Protein AF-A0A553PV09-F1 (afdb_monomer)

Sequence (225 aa):
MNRRMSQFDVKGLDWSTQSHHLYSFHPKPCGKPSKGQDVLGFMAPERKSLTLPVSRNRGSVLHTRLHQLGSLENAHTINHTYSHADSDASLLEANISTEVCLTVLDTLSVFIMGFKAQLCADLGHNPLMKKVFQVLLCFLQIPQSETALKQVFTSLRTFIYKFPCTFFDGRADMCACLCYEILKCCNSKLSSIRSDAAHLLYFLMKSNFEYNGRKSFVRTHLQVL

Solvent-accessible surface area (backbone atoms only — not comparable to full-atom values): 14363 Å² total; per-residue (Å²): 137,89,82,84,93,79,76,85,83,73,86,82,65,86,54,72,84,63,45,79,72,65,79,74,71,78,80,78,81,81,80,80,87,79,89,80,87,86,87,85,88,84,85,89,81,89,84,89,85,82,83,77,82,85,83,86,83,80,86,79,89,87,82,86,90,87,81,89,86,61,84,69,64,54,55,58,51,52,51,51,52,51,56,49,53,54,49,53,51,53,52,51,51,54,48,52,52,35,51,52,50,52,52,50,52,50,53,48,51,54,46,51,65,76,41,42,71,70,35,50,37,77,57,25,76,37,74,67,32,50,50,57,50,47,57,63,51,47,61,70,75,44,95,65,53,73,69,40,48,55,49,51,54,50,51,50,54,53,48,46,71,75,43,48,54,37,40,58,65,86,52,43,64,61,40,52,55,48,51,55,50,37,54,54,38,46,68,44,92,48,66,66,52,19,51,56,26,48,51,50,51,51,48,54,55,49,52,44,48,58,71,58,62,67,62,90,70,76,72,83,75,78,72,85,123

Secondary structure (DSSP, 8-state):
-----------S---HHHHTTGGG-PPPPPPPPPP----------------PPP-------------SS-TTHHHHHHHHHHHHHHHHHHHHHHHHHHHHHHHHHHHHHHHHHHTHHHHTGGGGTSHHHHHHHHHHHHHHHS---HHHHHHHHHHHHHHHHH-HHHHHSS--HHHHHHHHHHHHHHT-SSHHHHHHHHHHHHHHHHHHHHHTTTGGGS-------

Structure (mmCIF, N/CA/C/O backbone):
data_AF-A0A553PV09-F1
#
_entry.id   AF-A0A553PV09-F1
#
loop_
_atom_site.group_PDB
_atom_site.id
_atom_site.type_symbol
_atom_site.label_atom_id
_atom_site.label_alt_id
_atom_site.label_comp_id
_atom_site.label_asym_id
_atom_site.label_entity_id
_atom_site.label_seq_id
_atom_site.pdbx_PDB_ins_code
_atom_site.Cartn_x
_atom_site.Cartn_y
_atom_site.Cartn_z
_atom_site.occupancy
_atom_site.B_iso_or_equiv
_atom_site.auth_seq_id
_atom_site.auth_comp_id
_atom_site.auth_asym_id
_atom_site.auth_atom_id
_atom_site.pdbx_PDB_model_num
ATOM 1 N N . MET A 1 1 ? 11.494 -33.262 -5.003 1.00 34.06 1 MET A N 1
ATOM 2 C CA . MET A 1 1 ? 11.932 -33.781 -3.690 1.00 34.06 1 MET A CA 1
ATOM 3 C C . MET A 1 1 ? 11.204 -32.994 -2.610 1.00 34.06 1 MET A C 1
ATOM 5 O O . MET A 1 1 ? 11.280 -31.777 -2.592 1.00 34.06 1 MET A O 1
ATOM 9 N N . ASN A 1 2 ? 10.384 -33.694 -1.837 1.00 35.00 2 ASN A N 1
ATOM 10 C CA . ASN A 1 2 ? 9.354 -33.196 -0.926 1.00 35.00 2 ASN A CA 1
ATOM 11 C C . ASN A 1 2 ? 9.960 -32.811 0.444 1.00 35.00 2 ASN A C 1
ATOM 13 O O . ASN A 1 2 ? 10.750 -33.611 0.944 1.00 35.00 2 ASN A O 1
ATOM 17 N N . ARG A 1 3 ? 9.583 -31.667 1.055 1.00 31.52 3 ARG A N 1
ATOM 18 C CA . ARG A 1 3 ? 9.439 -31.468 2.526 1.00 31.52 3 ARG A CA 1
ATOM 19 C C . ARG A 1 3 ? 9.051 -30.023 2.922 1.00 31.52 3 ARG A C 1
ATOM 21 O O . ARG A 1 3 ? 9.823 -29.096 2.738 1.00 31.52 3 ARG A O 1
ATOM 28 N N . ARG A 1 4 ? 7.872 -29.922 3.553 1.00 33.91 4 ARG A N 1
ATOM 29 C CA . ARG A 1 4 ? 7.469 -29.082 4.707 1.00 33.91 4 ARG A CA 1
ATOM 30 C C . ARG A 1 4 ? 7.916 -27.614 4.761 1.00 33.91 4 ARG A C 1
ATOM 32 O O . ARG A 1 4 ? 9.005 -27.308 5.224 1.00 33.91 4 ARG A O 1
ATOM 39 N N . MET A 1 5 ? 6.937 -26.734 4.568 1.00 31.19 5 MET A N 1
ATOM 40 C CA . MET A 1 5 ? 6.765 -25.555 5.423 1.00 31.19 5 MET A CA 1
ATOM 41 C C . MET A 1 5 ? 5.324 -25.557 5.958 1.00 31.19 5 MET A C 1
ATOM 43 O O . MET A 1 5 ? 4.492 -24.731 5.606 1.00 31.19 5 MET A O 1
ATOM 47 N N . SER A 1 6 ? 4.997 -26.594 6.732 1.00 32.28 6 SER A N 1
ATOM 48 C CA . SER A 1 6 ? 3.786 -26.648 7.552 1.00 32.28 6 SER A CA 1
ATOM 49 C C . SER A 1 6 ? 4.106 -26.071 8.930 1.00 32.28 6 SER A C 1
ATOM 51 O O . SER A 1 6 ? 5.099 -26.497 9.514 1.00 32.28 6 SER A O 1
ATOM 53 N N . GLN A 1 7 ? 3.211 -25.217 9.437 1.00 30.25 7 GLN A N 1
ATOM 54 C CA . GLN A 1 7 ? 3.186 -24.552 10.754 1.00 30.25 7 GLN A CA 1
ATOM 55 C C . GLN A 1 7 ? 3.822 -23.153 10.818 1.00 30.25 7 GLN A C 1
ATOM 57 O O . GLN A 1 7 ? 4.848 -22.938 11.450 1.00 30.25 7 GLN A O 1
ATOM 62 N N . PHE A 1 8 ? 3.110 -22.163 10.273 1.00 27.95 8 PHE A N 1
ATOM 63 C CA . PHE A 1 8 ? 2.804 -20.997 11.104 1.00 27.95 8 PHE A CA 1
ATOM 64 C C . PHE A 1 8 ? 1.588 -21.386 11.949 1.00 27.95 8 PHE A C 1
ATOM 66 O O . PHE A 1 8 ? 0.496 -21.584 11.417 1.00 27.95 8 PHE A O 1
ATOM 73 N N . ASP A 1 9 ? 1.805 -21.620 13.240 1.00 27.25 9 ASP A N 1
ATOM 74 C CA . ASP A 1 9 ? 0.748 -21.979 14.180 1.00 27.25 9 ASP A CA 1
ATOM 75 C C . ASP A 1 9 ? -0.065 -20.716 14.526 1.00 27.25 9 ASP A C 1
ATOM 77 O O . ASP A 1 9 ? 0.339 -19.884 15.336 1.00 27.25 9 ASP A O 1
ATOM 81 N N . VAL A 1 10 ? -1.198 -20.545 13.837 1.00 38.06 10 VAL A N 1
ATOM 82 C CA . VAL A 1 10 ? -2.210 -19.501 14.072 1.00 38.06 10 VAL A CA 1
ATOM 83 C C . VAL A 1 10 ? -3.293 -20.055 15.014 1.00 38.06 10 VAL A C 1
ATOM 85 O O . VAL A 1 10 ? -4.477 -20.006 14.706 1.00 38.06 10 VAL A O 1
ATOM 88 N N . LYS A 1 11 ? -2.926 -20.642 16.160 1.00 29.62 11 LYS A N 1
ATOM 89 C CA . LYS A 1 11 ? -3.909 -21.150 17.149 1.00 29.62 11 LYS A CA 1
ATOM 90 C C . LYS A 1 11 ? -4.326 -20.147 18.230 1.00 29.62 11 LYS A C 1
ATOM 92 O O . LYS A 1 11 ? -4.893 -20.542 19.240 1.00 29.62 11 LYS A O 1
ATOM 97 N N . GLY A 1 12 ? -4.077 -18.853 18.033 1.00 31.98 12 GLY A N 1
ATOM 98 C CA . GLY A 1 12 ? -4.425 -17.815 19.015 1.00 31.98 12 GLY A CA 1
ATOM 99 C C . GLY A 1 12 ? -5.449 -16.773 18.564 1.00 31.98 12 GLY A C 1
ATOM 100 O O . GLY A 1 12 ? -5.854 -15.957 19.382 1.00 31.98 12 GLY A O 1
ATOM 101 N N . LEU A 1 13 ? -5.852 -16.754 17.290 1.00 40.25 13 LEU A N 1
ATOM 102 C CA . LEU A 1 13 ? -6.847 -15.804 16.792 1.00 40.25 13 LEU A CA 1
ATOM 103 C C . LEU A 1 13 ? -8.077 -16.580 16.332 1.00 40.25 13 LEU A C 1
ATOM 105 O O . LEU A 1 13 ? -8.023 -17.272 15.316 1.00 40.25 13 LEU A O 1
ATOM 109 N N . ASP A 1 14 ? -9.185 -16.444 17.055 1.00 29.75 14 ASP A N 1
ATOM 110 C CA . ASP A 1 14 ? -10.492 -16.892 16.583 1.00 29.75 14 ASP A CA 1
ATOM 111 C C . ASP A 1 14 ? -10.946 -16.028 15.389 1.00 29.75 14 ASP A C 1
ATOM 113 O O . ASP A 1 14 ? -11.698 -15.066 15.517 1.00 29.75 14 ASP A O 1
ATOM 117 N N . TRP A 1 15 ? -10.443 -16.367 14.201 1.00 33.16 15 TRP A N 1
ATOM 118 C CA . TRP A 1 15 ? -10.895 -15.843 12.908 1.00 33.16 15 TRP A CA 1
ATOM 119 C C . TRP A 1 15 ? -12.205 -16.491 12.434 1.00 33.16 15 TRP A C 1
ATOM 121 O O . TRP A 1 15 ? -12.708 -16.144 11.359 1.00 33.16 15 TRP A O 1
ATOM 131 N N . SER A 1 16 ? -12.775 -17.426 13.200 1.00 27.14 16 SER A N 1
ATOM 132 C CA . SER A 1 16 ? -13.958 -18.191 12.788 1.00 27.14 16 SER A CA 1
ATOM 133 C C . SER A 1 16 ? -15.191 -17.293 12.718 1.00 27.14 16 SER A C 1
ATOM 135 O O . SER A 1 16 ? -15.973 -17.394 11.777 1.00 27.14 16 SER A O 1
ATOM 137 N N . THR A 1 17 ? -15.308 -16.327 13.632 1.00 31.75 17 THR A N 1
ATOM 138 C CA . THR A 1 17 ? -16.461 -15.411 13.680 1.00 31.75 17 THR A CA 1
ATOM 139 C C . THR A 1 17 ? -16.415 -14.321 12.595 1.00 31.75 17 THR A C 1
ATOM 141 O O . THR A 1 17 ? -17.461 -13.833 12.173 1.00 31.75 17 THR A O 1
ATOM 144 N N . GLN A 1 18 ? -15.237 -13.979 12.052 1.00 32.69 18 GLN A N 1
ATOM 145 C CA . GLN A 1 18 ? -15.110 -12.968 10.984 1.00 32.69 18 GLN A CA 1
ATOM 146 C C . GLN A 1 18 ? -15.097 -13.573 9.565 1.00 32.69 18 GLN A C 1
ATOM 148 O O . GLN A 1 18 ? -15.353 -12.876 8.581 1.00 32.69 18 GLN A O 1
ATOM 153 N N . SER A 1 19 ? -14.826 -14.878 9.446 1.00 33.09 19 SER A N 1
ATOM 154 C CA . SER A 1 19 ? -14.670 -15.572 8.160 1.00 33.09 19 SER A CA 1
ATOM 155 C C . SER A 1 19 ? -15.987 -15.778 7.398 1.00 33.09 19 SER A C 1
ATOM 157 O O . SER A 1 19 ? -15.964 -15.869 6.172 1.00 33.09 19 SER A O 1
ATOM 159 N N . HIS A 1 20 ? -17.150 -15.771 8.061 1.00 29.67 20 HIS A N 1
ATOM 160 C CA . HIS A 1 20 ? -18.444 -15.954 7.382 1.00 29.67 20 HIS A CA 1
ATOM 161 C C . HIS A 1 20 ? -18.836 -14.790 6.450 1.00 29.67 20 HIS A C 1
ATOM 163 O O . HIS A 1 20 ? -19.621 -14.998 5.527 1.00 29.67 20 HIS A O 1
ATOM 169 N N . HIS A 1 21 ? -18.241 -13.601 6.605 1.00 31.11 21 HIS A N 1
ATOM 170 C CA . HIS A 1 21 ? -18.436 -12.482 5.672 1.00 31.11 21 HIS A CA 1
ATOM 171 C C . HIS A 1 21 ? -17.394 -12.414 4.541 1.00 31.11 21 HIS A C 1
ATOM 173 O O . HIS A 1 21 ? -17.637 -11.736 3.543 1.00 31.11 21 HIS A O 1
ATOM 179 N N . LEU A 1 22 ? -16.266 -13.133 4.643 1.00 34.81 22 LEU A N 1
ATOM 180 C CA . LEU A 1 22 ? -15.183 -13.075 3.650 1.00 34.81 22 LEU A CA 1
ATOM 181 C C . LEU A 1 22 ? -15.384 -14.025 2.454 1.00 34.81 22 LEU A C 1
ATOM 183 O O . LEU A 1 22 ? -14.854 -13.764 1.376 1.00 34.81 22 LEU A O 1
ATOM 187 N N . TYR A 1 23 ? -16.172 -15.095 2.601 1.00 28.12 23 TYR A N 1
ATOM 188 C CA . TYR A 1 23 ? -16.396 -16.081 1.530 1.00 28.12 23 TYR A CA 1
ATOM 189 C C . TYR A 1 23 ? -17.468 -15.688 0.495 1.00 28.12 23 TYR A C 1
ATOM 191 O O . TYR A 1 23 ? -17.710 -16.449 -0.438 1.00 28.12 23 TYR A O 1
ATOM 199 N N . SER A 1 24 ? -18.085 -14.504 0.604 1.00 27.17 24 SER A N 1
ATOM 200 C CA . SER A 1 24 ? -19.139 -14.051 -0.327 1.00 27.17 24 SER A CA 1
ATOM 201 C C . SER A 1 24 ? -18.711 -12.915 -1.269 1.00 27.17 24 SER A C 1
ATOM 203 O O . SER A 1 24 ? -19.547 -12.216 -1.836 1.00 27.17 24 SER A O 1
ATOM 205 N N . PHE A 1 25 ? -17.407 -12.711 -1.471 1.00 29.30 25 PHE A N 1
ATOM 206 C CA . PHE A 1 25 ? -16.910 -11.756 -2.464 1.00 29.30 25 PHE A CA 1
ATOM 207 C C . PHE A 1 25 ? -16.365 -12.490 -3.692 1.00 29.30 25 PHE A C 1
ATOM 209 O O . PHE A 1 25 ? -15.165 -12.679 -3.862 1.00 29.30 25 PHE A O 1
ATOM 216 N N . HIS A 1 26 ? -17.279 -12.909 -4.571 1.00 30.28 26 HIS A N 1
ATOM 217 C CA . HIS A 1 26 ? -16.933 -13.265 -5.945 1.00 30.28 26 HIS A CA 1
ATOM 218 C C . HIS A 1 26 ? -16.626 -11.972 -6.726 1.00 30.28 26 HIS A C 1
ATOM 220 O O . HIS A 1 26 ? -17.532 -11.154 -6.917 1.00 30.28 26 HIS A O 1
ATOM 226 N N . PRO A 1 27 ? -15.395 -11.749 -7.218 1.00 30.86 27 PRO A N 1
ATOM 227 C CA . PRO A 1 27 ? -15.133 -10.643 -8.129 1.00 30.86 27 PRO A CA 1
ATOM 228 C C . PRO A 1 27 ? -15.832 -10.913 -9.470 1.00 30.86 27 PRO A C 1
ATOM 230 O O . PRO A 1 27 ? -15.603 -11.941 -10.110 1.00 30.86 27 PRO A O 1
ATOM 233 N N . LYS A 1 28 ? -16.696 -9.987 -9.910 1.00 31.77 28 LYS A N 1
ATOM 234 C CA . LYS A 1 28 ? -17.239 -10.003 -11.276 1.00 31.77 28 LYS A CA 1
ATOM 235 C C . LYS A 1 28 ? -16.090 -9.773 -12.271 1.00 31.77 28 LYS A C 1
ATOM 237 O O . LYS A 1 28 ? -15.360 -8.794 -12.106 1.00 31.77 28 LYS A O 1
ATOM 242 N N . PRO A 1 29 ? -15.919 -10.614 -13.306 1.00 33.81 29 PRO A N 1
ATOM 243 C CA . PRO A 1 29 ? -14.918 -10.366 -14.334 1.00 33.81 29 PRO A CA 1
ATOM 244 C C . PRO A 1 29 ? -15.303 -9.130 -15.159 1.00 33.81 29 PRO A C 1
ATOM 246 O O . PRO A 1 29 ? -16.427 -9.011 -15.645 1.00 33.81 29 PRO A O 1
ATOM 249 N N . CYS A 1 30 ? -14.354 -8.204 -15.297 1.00 32.16 30 CYS A N 1
ATOM 250 C CA . CYS A 1 30 ? -14.471 -7.023 -16.146 1.00 32.16 30 CYS A CA 1
ATOM 251 C C . CYS A 1 30 ? -14.581 -7.465 -17.619 1.00 32.16 30 CYS A C 1
ATOM 253 O O . CYS A 1 30 ? -13.778 -8.273 -18.091 1.00 32.16 30 CYS A O 1
ATOM 255 N N . GLY A 1 31 ? -15.617 -6.990 -18.315 1.00 34.47 31 GLY A N 1
ATOM 256 C CA . GLY A 1 31 ? -15.958 -7.390 -19.680 1.00 34.47 31 GLY A CA 1
ATOM 257 C C . GLY A 1 31 ? -14.883 -7.021 -20.707 1.00 34.47 3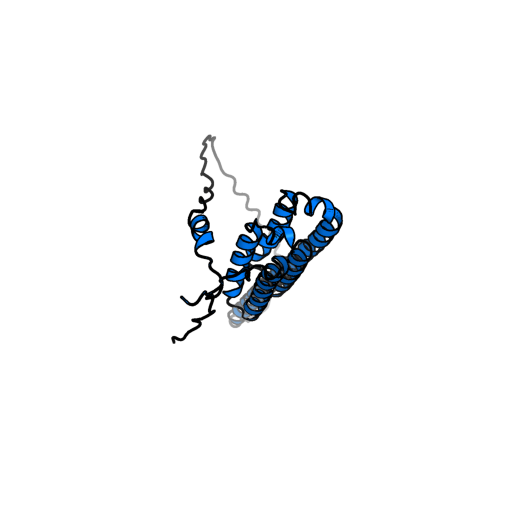1 GLY A C 1
ATOM 258 O O . GLY A 1 31 ? -14.240 -5.978 -20.615 1.00 34.47 31 GLY A O 1
ATOM 259 N N . LYS A 1 32 ? -14.700 -7.892 -21.705 1.00 39.88 32 LYS A N 1
ATOM 260 C CA . LYS A 1 32 ? -13.859 -7.631 -22.883 1.00 39.88 32 LYS A CA 1
ATOM 261 C C . LYS A 1 32 ? -14.526 -6.583 -23.793 1.00 39.88 32 LYS A C 1
ATOM 263 O O . LYS A 1 32 ? -15.754 -6.586 -23.876 1.00 39.88 32 LYS A O 1
ATOM 268 N N . PRO A 1 33 ? -13.769 -5.754 -24.536 1.00 32.62 33 PRO A N 1
ATOM 269 C CA . PRO A 1 33 ? -14.353 -4.855 -25.526 1.00 32.62 33 PRO A CA 1
ATOM 270 C C . PRO A 1 33 ? -14.874 -5.638 -26.741 1.00 32.62 33 PRO A C 1
ATOM 272 O O . PRO A 1 33 ? -14.166 -6.475 -27.307 1.00 32.62 33 PRO A O 1
ATOM 275 N N . SER A 1 34 ? -16.116 -5.352 -27.129 1.00 30.84 34 SER A N 1
ATOM 276 C CA . SER A 1 34 ? -16.796 -5.894 -28.307 1.00 30.84 34 SER A CA 1
ATOM 277 C C . SER A 1 34 ? -16.200 -5.363 -29.614 1.00 30.84 34 SER A C 1
ATOM 279 O O . SER A 1 34 ? -15.917 -4.175 -29.747 1.00 30.84 34 SER A O 1
ATOM 281 N N . LYS A 1 35 ? -16.067 -6.253 -30.604 1.00 33.28 35 LYS A N 1
ATOM 282 C CA . LYS A 1 35 ? -15.833 -5.908 -32.012 1.00 33.28 35 LYS A CA 1
ATOM 283 C C . LYS A 1 35 ? -17.100 -5.262 -32.582 1.00 33.28 35 LYS A C 1
ATOM 285 O O . LYS A 1 35 ? -18.140 -5.913 -32.600 1.00 33.28 35 LYS A O 1
ATOM 290 N N . GLY A 1 36 ? -16.995 -4.025 -33.058 1.00 29.67 36 GLY A N 1
ATOM 291 C CA . GLY A 1 36 ? -17.998 -3.377 -33.901 1.00 29.67 36 GLY A CA 1
ATOM 292 C C . GLY A 1 36 ? -17.513 -3.349 -35.347 1.00 29.67 36 GLY A C 1
ATOM 293 O O . GLY A 1 36 ? -16.522 -2.690 -35.650 1.00 29.67 36 GLY A O 1
ATOM 294 N N . GLN A 1 37 ? -18.180 -4.117 -36.208 1.00 28.86 37 GLN A N 1
ATOM 295 C CA . GLN A 1 37 ? -18.246 -3.864 -37.645 1.00 28.86 37 GLN A CA 1
ATOM 296 C C . GLN A 1 37 ? -19.157 -2.657 -37.861 1.00 28.86 37 GLN A C 1
ATOM 298 O O . GLN A 1 37 ? -20.231 -2.636 -37.277 1.00 28.86 37 GLN A O 1
ATOM 303 N N . ASP A 1 38 ? -18.772 -1.746 -38.750 1.00 28.70 38 ASP A N 1
ATOM 304 C CA . ASP A 1 38 ? -19.722 -1.151 -39.683 1.00 28.70 38 ASP A CA 1
ATOM 305 C C . ASP A 1 38 ? -19.030 -0.871 -41.018 1.00 28.70 38 ASP A C 1
ATOM 307 O O . ASP A 1 38 ? -17.901 -0.385 -41.103 1.00 28.70 38 ASP A O 1
ATOM 311 N N . VAL A 1 39 ? -19.735 -1.303 -42.054 1.00 27.33 39 VAL A N 1
ATOM 312 C CA . VAL A 1 39 ? -19.411 -1.283 -43.473 1.00 27.33 39 VAL A CA 1
ATOM 313 C C . VAL A 1 39 ? -19.972 0.005 -44.067 1.00 27.33 39 VAL A C 1
ATOM 315 O O . VAL A 1 39 ? -21.148 0.284 -43.876 1.00 27.33 39 VAL A O 1
ATOM 318 N N . LEU A 1 40 ? -19.189 0.718 -44.878 1.00 29.23 40 LEU A N 1
ATOM 319 C CA . LEU A 1 40 ? -19.686 1.359 -46.101 1.00 29.23 40 LEU A CA 1
ATOM 320 C C . LEU A 1 40 ? -18.506 1.623 -47.047 1.00 29.23 40 LEU A C 1
ATOM 322 O O . LEU A 1 40 ? -17.508 2.225 -46.659 1.00 29.23 40 LEU A O 1
ATOM 326 N N . GLY A 1 41 ? -18.599 1.098 -48.269 1.00 25.83 41 GLY A N 1
ATOM 327 C CA . GLY A 1 41 ? -17.528 1.120 -49.264 1.00 25.83 41 GLY A CA 1
ATOM 328 C C . GLY A 1 41 ? -17.592 2.286 -50.248 1.00 25.83 41 GLY A C 1
ATOM 329 O O . GLY A 1 41 ? -18.633 2.912 -50.412 1.00 25.83 41 GLY A O 1
ATOM 330 N N . PHE A 1 42 ? -16.486 2.494 -50.970 1.00 26.91 42 PHE A N 1
ATOM 331 C CA . PHE A 1 42 ? -16.497 2.883 -52.383 1.00 26.91 42 PHE A CA 1
ATOM 332 C C . PHE A 1 42 ? -15.150 2.545 -53.065 1.00 26.91 42 PHE A C 1
ATOM 334 O O . PHE A 1 42 ? -14.143 2.333 -52.398 1.00 26.91 42 PHE A O 1
ATOM 341 N N . MET A 1 43 ? -15.195 2.417 -54.392 1.00 29.67 43 MET A N 1
ATOM 342 C CA . MET A 1 43 ? -14.312 1.682 -55.318 1.00 29.67 43 MET A CA 1
ATOM 343 C C . MET A 1 43 ? -12.833 2.134 -55.480 1.00 29.67 43 MET A C 1
ATOM 345 O O . MET A 1 43 ? -12.475 3.276 -55.228 1.00 29.67 43 MET A O 1
ATOM 349 N N . ALA A 1 44 ? -12.032 1.173 -55.982 1.00 30.06 44 ALA A N 1
ATOM 350 C CA . ALA A 1 44 ? -10.602 1.089 -56.381 1.00 30.06 44 ALA A CA 1
ATOM 351 C C . ALA A 1 44 ? -10.098 2.117 -57.452 1.00 30.06 44 ALA A C 1
ATOM 353 O O . ALA A 1 44 ? -10.926 2.912 -57.890 1.00 30.06 44 ALA A O 1
ATOM 354 N N . PRO A 1 45 ? -8.834 2.092 -57.993 1.00 39.16 45 PRO A N 1
ATOM 355 C CA . PRO A 1 45 ? -7.681 1.183 -57.786 1.00 39.16 45 PRO A CA 1
ATOM 356 C C . PRO A 1 45 ? -6.264 1.834 -57.646 1.00 39.16 45 PRO A C 1
ATOM 358 O O . PRO A 1 45 ? -6.076 3.034 -57.804 1.00 39.16 45 PRO A O 1
ATOM 361 N N . GLU A 1 46 ? -5.275 0.967 -57.358 1.00 32.97 46 GLU A N 1
ATOM 362 C CA . GLU A 1 46 ? -3.799 1.044 -57.513 1.00 32.97 46 GLU A CA 1
ATOM 363 C C . GLU A 1 46 ? -3.086 2.398 -57.718 1.00 32.97 46 GLU A C 1
ATOM 365 O O . GLU A 1 46 ? -3.238 3.018 -58.764 1.00 32.97 46 GLU A O 1
ATOM 370 N N . ARG A 1 47 ? -2.077 2.681 -56.867 1.00 35.00 47 ARG A N 1
ATOM 371 C CA . ARG A 1 47 ? -0.700 3.013 -57.308 1.00 35.00 47 ARG A CA 1
ATOM 372 C C . ARG A 1 47 ? 0.342 2.560 -56.277 1.00 35.00 47 ARG A C 1
ATOM 374 O O . ARG A 1 47 ? 0.386 3.053 -55.156 1.00 35.00 47 ARG A O 1
ATOM 381 N N . LYS A 1 48 ? 1.208 1.633 -56.691 1.00 36.00 48 LYS A N 1
ATOM 382 C CA . LYS A 1 48 ? 2.477 1.299 -56.031 1.00 36.00 48 LYS A CA 1
ATOM 383 C C . LYS A 1 48 ? 3.466 2.434 -56.314 1.00 36.00 48 LYS A C 1
ATOM 385 O O . LYS A 1 48 ? 3.816 2.644 -57.471 1.00 36.00 48 LYS A O 1
ATOM 390 N N . SER A 1 49 ? 3.931 3.152 -55.297 1.00 39.16 49 SER A N 1
ATOM 391 C CA . SER A 1 49 ? 5.052 4.091 -55.431 1.00 39.16 49 SER A CA 1
ATOM 392 C C . SER A 1 49 ? 6.304 3.492 -54.792 1.00 39.16 49 SER A C 1
ATOM 394 O O . SER A 1 49 ? 6.545 3.637 -53.598 1.00 39.16 49 SER A O 1
ATOM 396 N N . LEU A 1 50 ? 7.077 2.787 -55.620 1.00 42.59 50 LEU A N 1
ATOM 397 C CA . LEU A 1 50 ? 8.472 2.426 -55.381 1.00 42.59 50 LEU A CA 1
ATOM 398 C C . LEU A 1 50 ? 9.333 3.508 -56.041 1.00 42.59 50 LEU A C 1
ATOM 400 O O . LEU A 1 50 ? 9.371 3.589 -57.267 1.00 42.59 50 LEU A O 1
ATOM 404 N N . THR A 1 51 ? 10.028 4.333 -55.266 1.00 44.00 51 THR A N 1
ATOM 405 C CA . THR A 1 51 ? 11.099 5.189 -55.797 1.00 44.00 51 THR A CA 1
ATOM 406 C C . THR A 1 51 ? 12.439 4.596 -55.393 1.00 44.00 51 THR A C 1
ATOM 408 O O . THR A 1 51 ? 12.883 4.739 -54.257 1.00 44.00 51 THR A O 1
ATOM 411 N N . LEU A 1 52 ? 13.055 3.883 -56.336 1.00 51.97 52 LEU A N 1
ATOM 412 C CA . LEU A 1 52 ? 14.440 3.424 -56.260 1.00 51.97 52 LEU A CA 1
ATOM 413 C C . LEU A 1 52 ? 15.387 4.639 -56.275 1.00 51.97 52 LEU A C 1
ATOM 415 O O . LEU A 1 52 ? 15.182 5.536 -57.098 1.00 51.97 52 LEU A O 1
ATOM 419 N N . PRO A 1 53 ? 16.450 4.681 -55.453 1.00 48.47 53 PRO A N 1
ATOM 420 C CA . PRO A 1 53 ? 17.529 5.632 -55.672 1.00 48.47 53 PRO A CA 1
ATOM 421 C C . PRO A 1 53 ? 18.316 5.264 -56.941 1.00 48.47 53 PRO A C 1
ATOM 423 O O . PRO A 1 53 ? 18.700 4.115 -57.162 1.00 48.47 53 PRO A O 1
ATOM 426 N N . VAL A 1 54 ? 18.552 6.273 -57.781 1.00 36.72 54 VAL A N 1
ATOM 427 C CA . VAL A 1 54 ? 19.380 6.218 -58.992 1.00 36.72 54 VAL A CA 1
ATOM 428 C C . VAL A 1 54 ? 20.814 5.813 -58.634 1.00 36.72 54 VAL A C 1
ATOM 430 O O . VAL A 1 54 ? 21.515 6.525 -57.918 1.00 36.72 54 VAL A O 1
ATOM 433 N N . SER A 1 55 ? 21.265 4.679 -59.174 1.00 43.97 55 SER A N 1
ATOM 434 C CA . SER A 1 55 ? 22.668 4.266 -59.136 1.00 43.97 55 SER A CA 1
ATOM 435 C C . SER A 1 55 ? 23.449 5.024 -60.208 1.00 43.97 55 SER A C 1
ATOM 437 O O . SER A 1 55 ? 23.287 4.792 -61.408 1.00 43.97 55 SER A O 1
ATOM 439 N N . ARG A 1 56 ? 24.292 5.965 -59.777 1.00 41.44 56 ARG A N 1
ATOM 440 C CA . ARG A 1 56 ? 25.233 6.677 -60.644 1.00 41.44 56 ARG A CA 1
ATOM 441 C C . ARG A 1 56 ? 26.567 5.934 -60.636 1.00 41.44 56 ARG A C 1
ATOM 443 O O . ARG A 1 56 ? 27.422 6.199 -59.800 1.00 41.44 56 ARG A O 1
ATOM 450 N N . ASN A 1 57 ? 26.739 5.013 -61.580 1.00 38.91 57 ASN A N 1
ATOM 451 C CA . ASN A 1 57 ? 28.015 4.345 -61.827 1.00 38.91 57 ASN A CA 1
ATOM 452 C C . ASN A 1 57 ? 28.812 5.091 -62.912 1.00 38.91 57 ASN A C 1
ATOM 454 O O . ASN A 1 57 ? 28.309 5.259 -64.024 1.00 38.91 57 ASN A O 1
ATOM 458 N N . ARG A 1 58 ? 30.057 5.490 -62.613 1.00 38.94 58 ARG A N 1
ATOM 459 C CA . ARG A 1 58 ? 31.124 5.705 -63.609 1.00 38.94 58 ARG A CA 1
ATOM 460 C C . ARG A 1 58 ? 32.509 5.430 -63.004 1.00 38.94 58 ARG A C 1
ATOM 462 O O . ARG A 1 58 ? 33.047 6.293 -62.324 1.00 38.94 58 ARG A O 1
ATOM 469 N N . GLY A 1 59 ? 33.060 4.270 -63.389 1.00 34.59 59 GLY A N 1
ATOM 470 C CA . GLY A 1 59 ? 34.488 3.974 -63.617 1.00 34.59 59 GLY A CA 1
ATOM 471 C C . GLY A 1 59 ? 35.357 3.735 -62.373 1.00 34.59 59 GLY A C 1
ATOM 472 O O . GLY A 1 59 ? 35.214 4.430 -61.385 1.00 34.59 59 GLY A O 1
ATOM 473 N N . SER A 1 60 ? 36.335 2.829 -62.339 1.00 37.06 60 SER A N 1
ATOM 474 C CA . SER A 1 60 ? 36.800 1.798 -63.270 1.00 37.06 60 SER A CA 1
ATOM 475 C C . SER A 1 60 ? 37.858 0.953 -62.527 1.00 37.06 60 SER A C 1
ATOM 477 O O . SER A 1 60 ? 38.785 1.527 -61.975 1.00 37.06 60 SER A O 1
ATOM 479 N N . VAL A 1 61 ? 37.727 -0.380 -62.581 1.00 46.50 61 VAL A N 1
ATOM 480 C CA . VAL A 1 61 ? 38.797 -1.342 -62.940 1.00 46.50 61 VAL A CA 1
ATOM 481 C C . VAL A 1 61 ? 39.934 -1.661 -61.918 1.00 46.50 61 VAL A C 1
ATOM 483 O O . VAL A 1 61 ? 40.747 -0.826 -61.552 1.00 46.50 61 VAL A O 1
ATOM 486 N N . LEU A 1 62 ? 40.007 -2.978 -61.617 1.00 45.12 62 LEU A N 1
ATOM 487 C CA . LEU A 1 62 ? 41.055 -3.837 -61.002 1.00 45.12 62 LEU A CA 1
ATOM 488 C C . LEU A 1 62 ? 41.154 -3.918 -59.466 1.00 45.12 62 LEU A C 1
ATOM 490 O O . LEU A 1 62 ? 41.681 -3.026 -58.822 1.00 45.12 62 LEU A O 1
ATOM 494 N N . HIS A 1 63 ? 40.823 -5.079 -58.882 1.00 46.19 63 HIS A N 1
ATOM 495 C CA . HIS A 1 63 ? 41.803 -6.163 -58.685 1.00 46.19 63 HIS A CA 1
ATOM 496 C C . HIS A 1 63 ? 41.170 -7.366 -57.944 1.00 46.19 63 HIS A C 1
ATOM 498 O O . HIS A 1 63 ? 40.734 -7.286 -56.803 1.00 46.19 63 HIS A O 1
ATOM 504 N N . THR A 1 64 ? 41.088 -8.475 -58.675 1.00 38.50 64 THR A N 1
ATOM 505 C CA . THR A 1 64 ? 41.350 -9.870 -58.288 1.00 38.50 64 THR A CA 1
ATOM 506 C C . THR A 1 64 ? 41.422 -10.273 -56.798 1.00 38.50 64 THR A C 1
ATOM 508 O O . THR A 1 64 ? 42.298 -9.839 -56.062 1.00 38.50 64 THR A O 1
ATOM 511 N N . ARG A 1 65 ? 40.628 -11.316 -56.482 1.00 49.38 65 ARG A N 1
ATOM 512 C CA . ARG A 1 65 ? 40.824 -12.367 -55.452 1.00 49.38 65 ARG A CA 1
ATOM 513 C C . ARG A 1 65 ? 40.653 -11.972 -53.975 1.00 49.38 65 ARG A C 1
ATOM 515 O O . ARG A 1 65 ? 41.623 -11.703 -53.285 1.00 49.38 65 ARG A O 1
ATOM 522 N N . LEU A 1 66 ? 39.431 -12.167 -53.470 1.00 40.56 66 LEU A N 1
ATOM 523 C CA . LEU A 1 66 ? 39.156 -12.854 -52.193 1.00 40.56 66 LEU A CA 1
ATOM 524 C C . LEU A 1 66 ? 37.661 -13.216 -52.135 1.00 40.56 66 LEU A C 1
ATOM 526 O O . LEU A 1 66 ? 36.840 -12.535 -51.533 1.00 40.56 66 LEU A O 1
ATOM 530 N N . HIS A 1 67 ? 37.295 -14.281 -52.849 1.00 46.91 67 HIS A N 1
ATOM 531 C CA . HIS A 1 67 ? 36.029 -14.975 -52.632 1.00 46.91 67 HIS A CA 1
ATOM 532 C C . HIS A 1 67 ? 36.298 -16.102 -51.627 1.00 46.91 67 HIS A C 1
ATOM 534 O O . HIS A 1 67 ? 37.274 -16.830 -51.792 1.00 46.91 67 HIS A O 1
ATOM 540 N N . GLN A 1 68 ? 35.408 -16.236 -50.639 1.00 48.06 68 GLN A N 1
ATOM 541 C CA . GLN A 1 68 ? 35.289 -17.346 -49.681 1.00 48.06 68 GLN A CA 1
ATOM 542 C C . GLN A 1 68 ? 36.321 -17.445 -48.549 1.00 48.06 68 GLN A C 1
ATOM 544 O O . GLN A 1 68 ? 37.164 -18.330 -48.544 1.00 48.06 68 GLN A O 1
ATOM 549 N N . LEU A 1 69 ? 36.144 -16.613 -47.520 1.00 43.44 69 LEU A N 1
ATOM 550 C CA . LEU A 1 69 ? 36.114 -17.005 -46.097 1.00 43.44 69 LEU A CA 1
ATOM 551 C C . LEU A 1 69 ? 35.774 -15.739 -45.297 1.00 43.44 69 LEU A C 1
ATOM 553 O O . LEU A 1 69 ? 36.520 -14.773 -45.333 1.00 43.44 69 LEU A O 1
ATOM 557 N N . GLY A 1 70 ? 34.605 -15.697 -44.659 1.00 44.28 70 GLY A N 1
ATOM 558 C CA . GLY A 1 70 ? 34.195 -14.541 -43.843 1.00 44.28 70 GLY A CA 1
ATOM 559 C C . GLY A 1 70 ? 32.692 -14.451 -43.568 1.00 44.28 70 GLY A C 1
ATOM 560 O O . GLY A 1 70 ? 32.264 -13.811 -42.618 1.00 44.28 70 GLY A O 1
ATOM 561 N N . SER A 1 71 ? 31.855 -15.157 -44.335 1.00 46.50 71 SER A N 1
ATOM 562 C CA . SER A 1 71 ? 30.396 -15.038 -44.184 1.00 46.50 71 SER A CA 1
ATOM 563 C C . SER A 1 71 ? 29.798 -15.782 -42.976 1.00 46.50 71 SER A C 1
ATOM 565 O O . SER A 1 71 ? 28.597 -15.653 -42.750 1.00 46.50 71 SER A O 1
ATOM 567 N N . LEU A 1 72 ? 30.581 -16.543 -42.200 1.00 47.97 72 LEU A N 1
ATOM 568 C CA . LEU A 1 72 ? 30.069 -17.268 -41.024 1.00 47.97 72 LEU A CA 1
ATOM 569 C C . LEU A 1 72 ? 30.458 -16.617 -39.683 1.00 47.97 72 LEU A C 1
ATOM 571 O O . LEU A 1 72 ? 29.708 -16.734 -38.719 1.00 47.97 72 LEU A O 1
ATOM 575 N N . GLU A 1 73 ? 31.551 -15.849 -39.629 1.00 43.78 73 GLU A N 1
ATOM 576 C CA . GLU A 1 73 ? 31.986 -15.152 -38.404 1.00 43.78 73 GLU A CA 1
ATOM 577 C C . GLU A 1 73 ? 31.229 -13.829 -38.174 1.00 43.78 73 GLU A C 1
ATOM 579 O O . GLU A 1 73 ? 30.943 -13.459 -37.031 1.00 43.78 73 GLU A O 1
ATOM 584 N N . ASN A 1 74 ? 30.793 -13.155 -39.247 1.00 48.59 74 ASN A N 1
ATOM 585 C CA . ASN A 1 74 ? 29.988 -11.930 -39.155 1.00 48.59 74 ASN A CA 1
ATOM 586 C C . ASN A 1 74 ? 28.543 -12.177 -38.691 1.00 48.59 74 ASN A C 1
ATOM 588 O O . ASN A 1 74 ? 27.939 -11.304 -38.076 1.00 48.59 74 ASN A O 1
ATOM 592 N N . ALA A 1 75 ? 27.975 -13.362 -38.934 1.00 48.06 75 ALA A N 1
ATOM 593 C CA . ALA A 1 75 ? 26.625 -13.676 -38.467 1.00 48.06 75 ALA A CA 1
ATOM 594 C C . ALA A 1 75 ? 26.583 -13.863 -36.940 1.00 48.06 75 ALA A C 1
ATOM 596 O O . ALA A 1 75 ? 25.617 -13.463 -36.297 1.00 48.06 75 ALA A O 1
ATOM 597 N N . HIS A 1 76 ? 27.621 -14.449 -36.337 1.00 48.84 76 HIS A N 1
ATOM 598 C CA . HIS A 1 76 ? 27.671 -14.661 -34.885 1.00 48.84 76 HIS A CA 1
ATOM 599 C C . HIS A 1 76 ? 27.939 -13.358 -34.124 1.00 48.84 76 HIS A C 1
ATOM 601 O O . HIS A 1 76 ? 27.311 -13.109 -33.099 1.00 48.84 76 HIS A O 1
ATOM 607 N N . THR A 1 77 ? 28.791 -12.484 -34.663 1.00 54.69 77 THR A N 1
ATOM 608 C CA . THR A 1 77 ? 29.069 -11.163 -34.079 1.00 54.69 77 THR A CA 1
ATOM 609 C C . THR A 1 77 ? 27.896 -10.192 -34.227 1.00 54.69 77 THR A C 1
ATOM 611 O O . THR A 1 77 ? 27.552 -9.522 -33.256 1.00 54.69 77 THR A O 1
ATOM 614 N N . ILE A 1 78 ? 27.205 -10.146 -35.374 1.00 54.28 78 ILE A N 1
ATOM 615 C CA . ILE A 1 78 ? 26.030 -9.269 -35.557 1.00 54.28 78 ILE A CA 1
ATOM 616 C C . ILE A 1 78 ? 24.851 -9.723 -34.684 1.00 54.28 78 ILE A C 1
ATOM 618 O O . ILE A 1 78 ? 24.230 -8.882 -34.036 1.00 54.28 78 ILE A O 1
ATOM 622 N N . ASN A 1 79 ? 24.587 -11.033 -34.586 1.00 51.69 79 ASN A N 1
ATOM 623 C CA . ASN A 1 79 ? 23.550 -11.553 -33.685 1.00 51.69 79 ASN A CA 1
ATOM 624 C C . ASN A 1 79 ? 23.878 -11.269 -32.210 1.00 51.69 79 ASN A C 1
ATOM 626 O O . ASN A 1 79 ? 22.993 -10.847 -31.473 1.00 51.69 79 ASN A O 1
ATOM 630 N N . HIS A 1 80 ? 25.145 -11.419 -31.798 1.00 55.22 80 HIS A N 1
ATOM 631 C CA . HIS A 1 80 ? 25.590 -11.105 -30.436 1.00 55.22 80 HIS A CA 1
ATOM 632 C C . HIS A 1 80 ? 25.457 -9.607 -30.109 1.00 55.22 80 HIS A C 1
ATOM 634 O O . HIS A 1 80 ? 25.068 -9.242 -29.000 1.00 55.22 80 HIS A O 1
ATOM 640 N N . THR A 1 81 ? 25.747 -8.729 -31.073 1.00 60.34 81 THR A N 1
ATOM 641 C CA . THR A 1 81 ? 25.647 -7.271 -30.891 1.00 60.34 81 THR A CA 1
ATOM 642 C C . THR A 1 81 ? 24.186 -6.815 -30.794 1.00 60.34 81 THR A C 1
ATOM 644 O O . THR A 1 81 ? 23.871 -5.962 -29.970 1.00 60.34 81 THR A O 1
ATOM 647 N N . TYR A 1 82 ? 23.278 -7.424 -31.568 1.00 59.09 82 TYR A N 1
ATOM 648 C CA . TYR A 1 82 ? 21.837 -7.140 -31.498 1.00 59.09 82 TYR A CA 1
ATOM 649 C C . TYR A 1 82 ? 21.227 -7.605 -30.166 1.00 59.09 82 TYR A C 1
ATOM 651 O O . TYR A 1 82 ? 20.553 -6.833 -29.492 1.00 59.09 82 TYR A O 1
ATOM 659 N N . SER A 1 83 ? 21.558 -8.822 -29.714 1.00 60.69 83 SER A N 1
ATOM 660 C CA . SER A 1 83 ? 21.106 -9.332 -28.410 1.00 60.69 83 SER A CA 1
ATOM 661 C C . SER A 1 83 ? 21.661 -8.547 -27.216 1.00 60.69 83 SER A C 1
ATOM 663 O O . SER A 1 83 ? 21.005 -8.460 -26.180 1.00 60.69 83 SER A O 1
ATOM 665 N N . HIS A 1 84 ? 22.860 -7.969 -27.348 1.00 65.94 84 HIS A N 1
ATOM 666 C CA . HIS A 1 84 ? 23.445 -7.106 -26.319 1.00 65.94 84 HIS A CA 1
ATOM 667 C C . HIS A 1 84 ? 22.720 -5.755 -26.250 1.00 65.94 84 HIS A C 1
ATOM 669 O O . HIS A 1 84 ? 22.376 -5.308 -25.160 1.00 65.94 84 HIS A O 1
ATOM 675 N N . ALA A 1 85 ? 22.420 -5.144 -27.401 1.00 70.31 85 ALA A N 1
ATOM 676 C CA . ALA A 1 85 ? 21.677 -3.885 -27.463 1.00 70.31 85 ALA A CA 1
ATOM 677 C C . ALA A 1 85 ? 20.245 -4.015 -26.905 1.00 70.31 85 ALA A C 1
ATOM 679 O O . ALA A 1 85 ? 19.794 -3.137 -26.168 1.00 70.31 85 ALA A O 1
ATOM 680 N N . ASP A 1 86 ? 19.558 -5.127 -27.187 1.00 72.44 86 ASP A N 1
ATOM 681 C CA . ASP A 1 86 ? 18.223 -5.407 -26.636 1.00 72.44 86 ASP A CA 1
ATOM 682 C C . ASP A 1 86 ? 18.264 -5.647 -25.114 1.00 72.44 86 ASP A C 1
ATOM 684 O O . ASP A 1 86 ? 17.381 -5.194 -24.378 1.00 72.44 86 ASP A O 1
ATOM 688 N N . SER A 1 87 ? 19.315 -6.311 -24.615 1.00 75.56 87 SER A N 1
ATOM 689 C CA . SER A 1 87 ? 19.543 -6.485 -23.176 1.00 75.56 87 SER A CA 1
ATOM 690 C C . SER A 1 87 ? 19.748 -5.136 -22.480 1.00 75.56 87 SER A C 1
ATOM 692 O O . SER A 1 87 ? 19.095 -4.869 -21.470 1.00 75.56 87 SER A O 1
ATOM 694 N N . ASP A 1 88 ? 20.586 -4.258 -23.032 1.00 80.62 88 ASP A N 1
ATOM 695 C CA . ASP A 1 88 ? 20.847 -2.930 -22.462 1.00 80.62 88 ASP A CA 1
ATOM 696 C C . ASP A 1 88 ? 19.590 -2.047 -22.450 1.00 80.62 88 ASP A C 1
ATOM 698 O O . ASP A 1 88 ? 19.316 -1.367 -21.456 1.00 80.62 88 ASP A O 1
ATOM 702 N N . ALA A 1 89 ? 18.779 -2.106 -23.511 1.00 82.31 89 ALA A N 1
ATOM 703 C CA . ALA A 1 89 ? 17.497 -1.409 -23.573 1.00 82.31 89 ALA A CA 1
ATOM 704 C C . ALA A 1 89 ? 16.519 -1.909 -22.492 1.00 82.31 89 ALA A C 1
ATOM 706 O O . ALA A 1 89 ? 15.891 -1.098 -21.809 1.00 82.31 89 ALA A O 1
ATOM 707 N N . SER A 1 90 ? 16.439 -3.228 -22.277 1.00 82.00 90 SER A N 1
ATOM 708 C CA . SER A 1 90 ? 15.564 -3.820 -21.251 1.00 82.00 90 SER A CA 1
ATOM 709 C C . SER A 1 90 ? 15.993 -3.475 -19.818 1.00 82.00 90 SER A C 1
ATOM 711 O O . SER A 1 90 ? 15.151 -3.231 -18.949 1.00 82.00 90 SER A O 1
ATOM 713 N N . LEU A 1 91 ? 17.305 -3.399 -19.564 1.00 85.06 91 LEU A N 1
ATOM 714 C CA . LEU A 1 91 ?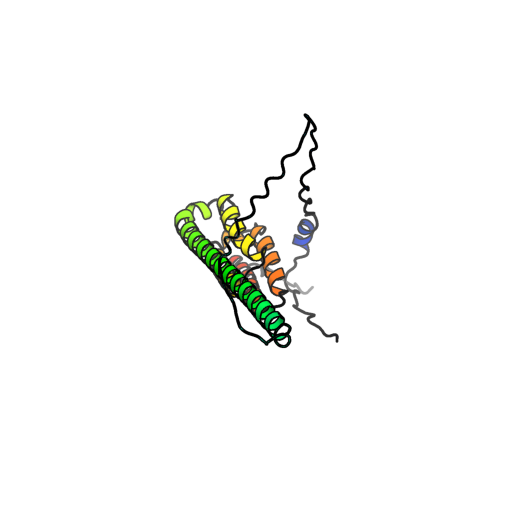 17.850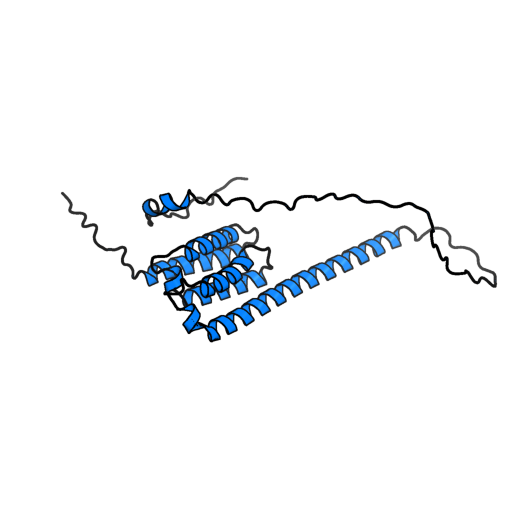 -2.976 -18.274 1.00 85.06 91 LEU A CA 1
ATOM 715 C C . LEU A 1 91 ? 17.573 -1.493 -18.018 1.00 85.06 91 LEU A C 1
ATOM 717 O O . LEU A 1 91 ? 17.188 -1.122 -16.907 1.00 85.06 91 LEU A O 1
ATOM 721 N N . LEU A 1 92 ? 17.730 -0.652 -19.043 1.00 86.94 92 LEU A N 1
ATOM 722 C CA . LEU A 1 92 ? 17.398 0.766 -18.956 1.00 86.94 92 LEU A CA 1
ATOM 723 C C . LEU A 1 92 ? 15.907 0.966 -18.658 1.00 86.94 92 LEU A C 1
ATOM 725 O O . LEU A 1 92 ? 15.569 1.729 -17.756 1.00 86.94 92 LEU A O 1
ATOM 729 N N . GLU A 1 93 ? 15.020 0.243 -19.344 1.00 84.25 93 GLU A N 1
ATOM 730 C CA . GLU A 1 93 ? 13.575 0.298 -19.097 1.00 84.25 93 GLU A CA 1
ATOM 731 C C . GLU A 1 93 ? 13.220 -0.124 -17.659 1.00 84.25 93 GLU A C 1
ATOM 733 O O . GLU A 1 93 ? 12.442 0.553 -16.981 1.00 84.25 93 GLU A O 1
ATOM 738 N N . ALA A 1 94 ? 13.838 -1.193 -17.146 1.00 85.50 94 ALA A N 1
ATOM 739 C CA . ALA A 1 94 ? 13.638 -1.645 -15.768 1.00 85.50 94 ALA A CA 1
ATOM 740 C C . ALA A 1 94 ? 14.118 -0.614 -14.725 1.00 85.50 94 ALA A C 1
ATOM 742 O O . ALA A 1 94 ? 13.477 -0.424 -13.681 1.00 85.50 94 ALA A O 1
ATOM 743 N N . ASN A 1 95 ? 15.223 0.078 -15.010 1.00 90.69 95 ASN A N 1
ATOM 744 C CA . ASN A 1 95 ? 15.740 1.147 -14.158 1.00 90.69 95 ASN A CA 1
ATOM 745 C C . ASN A 1 95 ? 14.818 2.369 -14.176 1.00 90.69 95 ASN A C 1
ATOM 747 O O . ASN A 1 95 ? 14.427 2.832 -13.107 1.00 90.69 95 ASN A O 1
ATOM 751 N N . ILE A 1 96 ? 14.380 2.813 -15.357 1.00 92.94 96 ILE A N 1
ATOM 752 C CA . ILE A 1 96 ? 13.426 3.923 -15.499 1.00 92.94 96 ILE A CA 1
ATOM 753 C C . ILE A 1 96 ? 12.119 3.596 -14.768 1.00 92.94 96 ILE A C 1
ATOM 755 O O . ILE A 1 96 ? 11.590 4.429 -14.036 1.00 92.94 96 ILE A O 1
ATOM 759 N N . SER A 1 97 ? 11.608 2.367 -14.894 1.00 89.81 97 SER A N 1
ATOM 760 C CA . SER A 1 97 ? 10.418 1.925 -14.155 1.00 89.81 97 SER A CA 1
ATOM 761 C C . SER A 1 97 ? 10.612 2.031 -12.637 1.00 89.81 97 SER A C 1
ATOM 763 O O . SER A 1 97 ? 9.718 2.485 -11.917 1.00 89.81 97 SER A O 1
ATOM 765 N N . THR A 1 98 ? 11.805 1.672 -12.153 1.00 94.06 98 THR A N 1
ATOM 766 C CA . THR A 1 98 ? 12.168 1.821 -10.740 1.00 94.06 98 THR A CA 1
ATOM 767 C C . THR A 1 98 ? 12.201 3.295 -10.336 1.00 94.06 98 THR A C 1
ATOM 769 O O . THR A 1 98 ? 11.589 3.644 -9.331 1.00 94.06 98 THR A O 1
ATOM 772 N N . GLU A 1 99 ? 12.837 4.171 -11.115 1.00 94.94 99 GLU A N 1
ATOM 773 C CA . GLU A 1 99 ? 12.879 5.614 -10.838 1.00 94.94 99 GLU A CA 1
ATOM 774 C C . GLU A 1 99 ? 11.478 6.227 -10.785 1.00 94.94 99 GLU A C 1
ATOM 776 O O . GLU A 1 99 ? 11.150 6.916 -9.820 1.00 94.94 99 GLU A O 1
ATOM 781 N N . VAL A 1 100 ? 10.613 5.894 -11.748 1.00 95.69 100 VAL A N 1
ATOM 782 C CA . VAL A 1 100 ? 9.214 6.345 -11.764 1.00 95.69 100 VAL A CA 1
ATOM 783 C C . VAL A 1 100 ? 8.477 5.892 -10.502 1.00 95.69 100 VAL A C 1
ATOM 785 O O . VAL A 1 100 ? 7.762 6.692 -9.897 1.00 95.69 100 VAL A O 1
ATOM 788 N N . CYS A 1 101 ? 8.668 4.643 -10.059 1.00 95.81 101 CYS A N 1
ATOM 789 C CA . CYS A 1 101 ? 8.094 4.166 -8.799 1.00 95.81 101 CYS A CA 1
ATOM 790 C C . CYS A 1 101 ? 8.538 5.044 -7.618 1.00 95.81 101 CYS A C 1
ATOM 792 O O . CYS A 1 101 ? 7.695 5.515 -6.851 1.00 95.81 101 CYS A O 1
ATOM 794 N N . LEU A 1 102 ? 9.839 5.325 -7.502 1.00 96.25 102 LEU A N 1
ATOM 795 C CA . LEU A 1 102 ? 10.379 6.144 -6.414 1.00 96.25 102 LEU A CA 1
ATOM 796 C C . LEU A 1 102 ? 9.866 7.587 -6.462 1.00 96.25 102 LEU A C 1
ATOM 798 O O . LEU A 1 102 ? 9.479 8.122 -5.424 1.00 96.25 102 LEU A O 1
ATOM 802 N N . THR A 1 103 ? 9.781 8.192 -7.648 1.00 97.88 103 THR A N 1
ATOM 803 C CA . THR A 1 103 ? 9.214 9.537 -7.827 1.00 97.88 103 THR A CA 1
ATOM 804 C C . THR A 1 103 ? 7.748 9.597 -7.403 1.00 97.88 103 THR A C 1
ATOM 806 O O . THR A 1 103 ? 7.334 10.550 -6.736 1.00 97.88 103 THR A O 1
ATOM 809 N N . VAL A 1 104 ? 6.946 8.584 -7.747 1.00 97.69 104 VAL A N 1
ATOM 810 C CA . VAL A 1 104 ? 5.540 8.535 -7.322 1.00 97.69 104 VAL A CA 1
ATOM 811 C C . VAL A 1 104 ? 5.437 8.370 -5.808 1.00 97.69 104 VAL A C 1
ATOM 813 O O . VAL A 1 104 ? 4.622 9.055 -5.192 1.00 97.69 104 VAL A O 1
ATOM 816 N N . LEU A 1 105 ? 6.256 7.512 -5.190 1.00 97.94 105 LEU A N 1
ATOM 817 C CA . LEU A 1 105 ? 6.271 7.348 -3.732 1.00 97.94 105 LEU A CA 1
ATOM 818 C C . LEU A 1 105 ? 6.661 8.646 -3.009 1.00 97.94 105 LEU A C 1
ATOM 820 O O . LEU A 1 105 ? 6.022 8.997 -2.016 1.00 97.94 105 LEU A O 1
ATOM 824 N N . ASP A 1 106 ? 7.657 9.373 -3.517 1.00 97.94 106 ASP A N 1
ATOM 825 C CA . ASP A 1 106 ? 8.081 10.662 -2.962 1.00 97.94 106 ASP A CA 1
ATOM 826 C C . ASP A 1 106 ? 6.971 11.719 -3.072 1.00 97.94 106 ASP A C 1
ATOM 828 O O . ASP A 1 106 ? 6.553 12.317 -2.076 1.00 97.94 106 ASP A O 1
ATOM 832 N N . THR A 1 107 ? 6.380 11.846 -4.262 1.00 98.19 107 THR A N 1
ATOM 833 C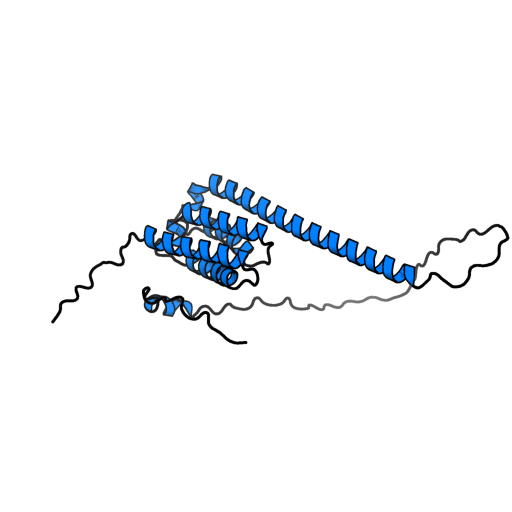 CA . THR A 1 107 ? 5.244 12.749 -4.500 1.00 98.19 107 THR A CA 1
ATOM 834 C C . THR A 1 107 ? 4.064 12.406 -3.588 1.00 98.19 107 THR A C 1
ATOM 836 O O . THR A 1 107 ? 3.426 13.293 -3.014 1.00 98.19 107 THR A O 1
ATOM 839 N N . LEU A 1 108 ? 3.782 11.113 -3.402 1.00 98.00 108 LEU A N 1
ATOM 840 C CA . LEU A 1 108 ? 2.714 10.649 -2.523 1.00 98.00 108 LEU A CA 1
ATOM 841 C C . LEU A 1 108 ? 3.019 10.959 -1.052 1.00 98.00 108 LEU A C 1
ATOM 843 O O . LEU A 1 108 ? 2.107 11.322 -0.313 1.00 98.00 108 LEU A O 1
ATOM 847 N N . SER A 1 109 ? 4.281 10.875 -0.627 1.00 97.56 109 SER A N 1
ATOM 848 C CA . SER A 1 109 ? 4.718 11.264 0.719 1.00 97.56 109 SER A CA 1
ATOM 849 C C . SER A 1 109 ? 4.467 12.753 0.986 1.00 97.56 109 SER A C 1
ATOM 851 O O . SER A 1 109 ? 3.859 13.106 2.005 1.00 97.56 109 SER A O 1
ATOM 853 N N . VAL A 1 110 ? 4.842 13.623 0.040 1.00 98.06 110 VAL A N 1
ATOM 854 C CA . VAL A 1 110 ? 4.573 15.070 0.112 1.00 98.06 110 VAL A CA 1
ATOM 855 C C . VAL A 1 110 ? 3.069 15.341 0.156 1.00 98.06 110 VAL A C 1
ATOM 857 O O . VAL A 1 110 ? 2.602 16.101 1.008 1.00 98.06 110 VAL A O 1
ATOM 860 N N . PHE A 1 111 ? 2.291 14.667 -0.695 1.00 98.19 111 PHE A N 1
ATOM 861 C CA . PHE A 1 111 ? 0.833 14.770 -0.701 1.00 98.19 111 PHE A CA 1
ATOM 862 C C . PHE A 1 111 ? 0.227 14.365 0.651 1.00 98.19 111 PHE A C 1
ATOM 864 O O . PHE A 1 111 ? -0.549 15.114 1.246 1.00 98.19 111 PHE A O 1
ATOM 871 N N . ILE A 1 112 ? 0.619 13.209 1.186 1.00 97.75 112 ILE A N 1
ATOM 872 C CA . ILE A 1 112 ? 0.160 12.713 2.488 1.00 97.75 112 ILE A CA 1
ATOM 873 C C . ILE A 1 112 ? 0.461 13.721 3.600 1.00 97.75 112 ILE A C 1
ATOM 875 O O . ILE A 1 112 ? -0.361 13.925 4.496 1.00 97.75 112 ILE A O 1
ATOM 879 N N . MET A 1 113 ? 1.633 14.356 3.550 1.00 96.75 113 MET A N 1
ATOM 880 C CA . MET A 1 113 ? 2.029 15.362 4.527 1.00 96.75 113 MET A CA 1
ATOM 881 C C . MET A 1 113 ? 1.182 16.636 4.416 1.00 96.75 113 MET A C 1
ATOM 883 O O . MET A 1 113 ? 0.694 17.119 5.439 1.00 96.75 113 MET A O 1
ATOM 887 N N . GLY A 1 114 ? 0.955 17.143 3.201 1.00 97.62 114 GLY A N 1
ATOM 888 C CA . GLY A 1 114 ? 0.172 18.361 2.960 1.00 97.62 114 GLY A CA 1
ATOM 889 C C . GLY A 1 114 ? -1.327 18.206 3.237 1.00 97.62 114 GLY A C 1
ATOM 890 O O . GLY A 1 114 ? -1.963 19.127 3.743 1.00 97.62 114 GLY A O 1
ATOM 891 N N . PHE A 1 115 ? -1.890 17.024 2.977 1.00 97.31 115 PHE A N 1
ATOM 892 C CA . PHE A 1 115 ? -3.328 16.755 3.105 1.00 97.31 115 PHE A CA 1
ATOM 893 C C . PHE A 1 115 ? -3.687 15.908 4.333 1.00 97.31 115 PHE A C 1
ATOM 895 O O . PHE A 1 115 ? -4.795 15.375 4.418 1.00 97.31 115 PHE A O 1
ATOM 902 N N . LYS A 1 116 ? -2.788 15.807 5.324 1.00 96.62 116 LYS A N 1
ATOM 903 C CA . LYS A 1 116 ? -2.964 14.952 6.512 1.00 96.62 116 LYS A CA 1
ATOM 904 C C . LYS A 1 116 ? -4.314 15.149 7.212 1.00 96.62 116 LYS A C 1
ATOM 906 O O . LYS A 1 116 ? -4.958 14.168 7.561 1.00 96.62 116 LYS A O 1
ATOM 911 N N . ALA A 1 117 ? -4.756 16.393 7.406 1.00 97.00 117 ALA A N 1
ATOM 912 C CA . ALA A 1 117 ? -6.025 16.680 8.083 1.00 97.00 117 ALA A CA 1
ATOM 913 C C . ALA A 1 117 ? -7.236 16.112 7.321 1.00 97.00 117 ALA A C 1
ATOM 915 O O . ALA A 1 117 ? -8.124 15.517 7.926 1.00 97.00 117 ALA A O 1
ATOM 916 N N . GLN A 1 118 ? -7.237 16.243 5.992 1.00 97.62 118 GLN A N 1
ATOM 917 C CA . GLN A 1 118 ? -8.290 15.702 5.129 1.00 97.62 118 GLN A CA 1
ATOM 918 C C . GLN A 1 118 ? -8.239 14.174 5.091 1.00 97.62 118 GLN A C 1
ATOM 920 O O . GLN A 1 118 ? -9.276 13.518 5.143 1.00 97.62 118 GLN A O 1
ATOM 925 N N . LEU A 1 119 ? -7.031 13.601 5.065 1.00 97.19 119 LEU A N 1
ATOM 926 C CA . LEU A 1 119 ? -6.833 12.156 5.130 1.00 97.19 119 LEU A CA 1
ATOM 927 C C . LEU A 1 119 ? -7.321 11.568 6.453 1.00 97.19 119 LEU A C 1
ATOM 929 O O . LEU A 1 119 ? -7.902 10.493 6.425 1.00 97.19 119 LEU A O 1
ATOM 933 N N . CYS A 1 120 ? -7.163 12.267 7.579 1.00 95.88 120 CYS A N 1
ATOM 934 C CA . CYS A 1 120 ? -7.646 11.816 8.888 1.00 95.88 120 CYS A CA 1
ATOM 935 C C . CYS A 1 120 ? -9.163 11.978 9.102 1.00 95.88 120 CYS A C 1
ATOM 937 O O . CYS A 1 120 ? -9.679 11.491 10.110 1.00 95.88 120 CYS A O 1
ATOM 939 N N . ALA A 1 121 ? -9.889 12.655 8.205 1.00 95.00 121 ALA A N 1
ATOM 940 C CA . ALA A 1 121 ? -11.336 12.827 8.336 1.00 95.00 121 ALA A CA 1
ATOM 941 C C . ALA A 1 121 ? -12.063 11.467 8.347 1.00 95.00 121 ALA A C 1
ATOM 943 O O . ALA A 1 121 ? -11.644 10.537 7.656 1.00 95.00 121 ALA A O 1
ATOM 944 N N . ASP A 1 122 ? -13.146 11.339 9.124 1.00 94.31 122 ASP A N 1
ATOM 945 C CA . ASP A 1 122 ? -13.854 10.058 9.343 1.00 94.31 122 ASP A CA 1
ATOM 946 C C . ASP A 1 122 ? -12.893 8.908 9.716 1.00 94.31 122 ASP A C 1
ATOM 948 O O . ASP A 1 122 ? -12.953 7.808 9.167 1.00 94.31 122 ASP A O 1
ATOM 952 N N . LEU A 1 123 ? -11.919 9.183 10.595 1.00 92.00 123 LEU A N 1
ATOM 953 C CA . LEU A 1 123 ? -10.910 8.208 11.044 1.00 92.00 123 LEU A CA 1
ATOM 954 C C . LEU A 1 123 ? -10.063 7.624 9.886 1.00 92.00 123 LEU A C 1
ATOM 956 O O . LEU A 1 123 ? -9.427 6.577 10.007 1.00 92.00 123 LEU A O 1
ATOM 960 N N . GLY A 1 124 ? -10.047 8.315 8.744 1.00 93.69 124 GLY A N 1
ATOM 961 C CA . GLY A 1 124 ? -9.417 7.884 7.500 1.00 93.69 124 GLY A CA 1
ATOM 962 C C . GLY A 1 124 ? -10.248 6.953 6.623 1.00 93.69 124 GLY A C 1
ATOM 963 O O . GLY A 1 124 ? -9.748 6.428 5.633 1.00 93.69 124 GLY A O 1
ATOM 964 N N . HIS A 1 125 ? -11.540 6.792 6.889 1.00 94.19 125 HIS A N 1
ATOM 965 C CA . HIS A 1 125 ? -12.442 6.022 6.024 1.00 94.19 125 HIS A CA 1
ATOM 966 C C . HIS A 1 125 ? -13.133 6.867 4.947 1.00 94.19 125 HIS A C 1
ATOM 968 O O . HIS A 1 125 ? -14.167 6.492 4.395 1.00 94.19 125 HIS A O 1
ATOM 974 N N . ASN A 1 126 ? -12.506 7.977 4.567 1.00 95.06 126 ASN A N 1
ATOM 975 C CA . ASN A 1 126 ? -12.959 8.848 3.494 1.00 95.06 126 ASN A CA 1
ATOM 976 C C . ASN A 1 126 ? -12.460 8.382 2.099 1.00 95.06 126 ASN A C 1
ATOM 978 O O . ASN A 1 126 ? -11.503 7.604 1.986 1.00 95.06 126 ASN A O 1
ATOM 982 N N . PRO A 1 127 ? -13.084 8.855 0.999 1.00 96.38 127 PRO A N 1
ATOM 983 C CA . PRO A 1 127 ? -12.681 8.492 -0.363 1.00 96.38 127 PRO A CA 1
ATOM 984 C C . PRO A 1 127 ? -11.240 8.877 -0.721 1.00 96.38 127 PRO A C 1
ATOM 986 O O . PRO A 1 127 ? -10.598 8.165 -1.493 1.00 96.38 127 PRO A O 1
ATOM 989 N N . LEU A 1 128 ? -10.718 9.976 -0.165 1.00 97.38 128 LEU A N 1
ATOM 990 C CA . LEU A 1 128 ? -9.366 10.450 -0.460 1.00 97.38 128 LEU A CA 1
ATOM 991 C C . LEU A 1 128 ? -8.311 9.480 0.085 1.00 97.38 128 LEU A C 1
ATOM 993 O O . LEU A 1 128 ? -7.418 9.058 -0.648 1.00 97.38 128 LEU A O 1
ATOM 997 N N . MET A 1 129 ? -8.467 9.055 1.337 1.00 97.62 129 MET A N 1
ATOM 998 C CA . MET A 1 129 ? -7.606 8.056 1.968 1.00 97.62 129 MET A CA 1
ATOM 999 C C . MET A 1 129 ? -7.667 6.717 1.227 1.00 97.62 129 MET A C 1
ATOM 1001 O O . MET A 1 129 ? -6.626 6.119 0.954 1.00 97.62 129 MET A O 1
ATOM 1005 N N . LYS A 1 130 ? -8.864 6.290 0.790 1.00 96.94 130 LYS A N 1
ATOM 1006 C CA . LYS A 1 130 ? -9.025 5.109 -0.081 1.00 96.94 130 LYS A CA 1
ATOM 1007 C C . LYS A 1 130 ? -8.218 5.229 -1.373 1.00 96.94 130 LYS A C 1
ATOM 1009 O O . LYS A 1 130 ? -7.599 4.251 -1.780 1.00 96.94 130 LYS A O 1
ATOM 1014 N N . LYS A 1 131 ? -8.194 6.405 -2.008 1.00 97.94 131 LYS A N 1
ATOM 1015 C CA . LYS A 1 131 ? -7.423 6.633 -3.240 1.00 97.94 131 LYS A CA 1
ATOM 1016 C C . LYS A 1 131 ? -5.918 6.613 -3.002 1.00 97.94 131 LYS A C 1
ATOM 1018 O O . LYS A 1 131 ? -5.216 5.931 -3.742 1.00 97.94 131 LYS A O 1
ATOM 1023 N N . VAL A 1 132 ? -5.434 7.277 -1.954 1.00 98.00 132 VAL A N 1
ATOM 1024 C CA . VAL A 1 132 ? -4.010 7.239 -1.574 1.00 98.00 132 VAL A CA 1
ATOM 1025 C C . VAL A 1 132 ? -3.564 5.807 -1.273 1.00 98.00 132 VAL A C 1
ATOM 1027 O O . VAL A 1 132 ? -2.555 5.343 -1.803 1.00 98.00 132 VAL A O 1
ATOM 1030 N N . PHE A 1 133 ? -4.353 5.074 -0.486 1.00 98.06 133 PHE A N 1
ATOM 1031 C CA . PHE A 1 133 ? -4.083 3.672 -0.185 1.00 98.06 133 PHE A CA 1
ATOM 1032 C C . PHE A 1 133 ? -4.111 2.789 -1.445 1.00 98.06 133 PHE A C 1
ATOM 1034 O O . PHE A 1 133 ? -3.237 1.945 -1.616 1.00 98.06 133 PHE A O 1
ATOM 1041 N N . GLN A 1 134 ? -5.057 3.012 -2.364 1.00 97.44 134 GLN A N 1
ATOM 1042 C CA . GLN A 1 134 ? -5.149 2.266 -3.623 1.00 97.44 134 GLN A CA 1
ATOM 1043 C C . GLN A 1 134 ? -3.902 2.445 -4.502 1.00 97.44 134 GLN A C 1
ATOM 1045 O O . GLN A 1 134 ? -3.469 1.479 -5.127 1.00 97.44 134 GLN A O 1
ATOM 1050 N N . VAL A 1 135 ? -3.304 3.641 -4.535 1.00 97.50 135 VAL A N 1
ATOM 1051 C CA . VAL A 1 135 ? -2.041 3.876 -5.258 1.00 97.50 135 VAL A CA 1
ATOM 1052 C C . VAL A 1 135 ? -0.907 3.051 -4.646 1.00 97.50 135 VAL A C 1
ATOM 1054 O O . VAL A 1 135 ? -0.211 2.350 -5.375 1.00 97.50 135 VAL A O 1
ATOM 1057 N N . LEU A 1 136 ? -0.764 3.057 -3.314 1.00 97.56 136 LEU A N 1
ATOM 1058 C CA . LEU A 1 136 ? 0.234 2.228 -2.621 1.00 97.56 136 LEU A CA 1
ATOM 1059 C C . LEU A 1 136 ? 0.021 0.730 -2.877 1.00 97.56 136 LEU A C 1
ATOM 1061 O O . LEU A 1 136 ? 0.982 -0.004 -3.094 1.00 97.56 136 LEU A O 1
ATOM 1065 N N . LEU A 1 137 ? -1.236 0.282 -2.874 1.00 97.19 137 LEU A N 1
ATOM 1066 C CA . LEU A 1 137 ? -1.593 -1.115 -3.107 1.00 97.19 137 LEU A CA 1
ATOM 1067 C C . LEU A 1 137 ? -1.328 -1.547 -4.557 1.00 97.19 137 LEU A C 1
ATOM 1069 O O . LEU A 1 137 ? -0.901 -2.675 -4.789 1.00 97.19 137 LEU A O 1
ATOM 1073 N N . CYS A 1 138 ? -1.528 -0.645 -5.524 1.00 96.56 138 CYS A N 1
ATOM 1074 C CA . CYS A 1 138 ? -1.276 -0.897 -6.944 1.00 96.56 138 CYS A CA 1
ATOM 1075 C C . CYS A 1 138 ? 0.175 -1.333 -7.197 1.00 96.56 138 CYS A C 1
ATOM 1077 O O . CYS A 1 138 ? 0.405 -2.282 -7.944 1.00 96.56 138 CYS A O 1
ATOM 1079 N N . PHE A 1 139 ? 1.148 -0.726 -6.506 1.00 95.44 139 PHE A N 1
ATOM 1080 C CA . PHE A 1 139 ? 2.559 -1.113 -6.622 1.00 95.44 139 PHE A CA 1
ATOM 1081 C C . PHE A 1 139 ? 2.847 -2.555 -6.186 1.00 95.44 139 PHE A C 1
ATOM 1083 O O . PHE A 1 139 ? 3.809 -3.145 -6.667 1.00 95.44 139 PHE A O 1
ATOM 1090 N N . LEU A 1 140 ? 2.028 -3.142 -5.307 1.00 95.25 140 LEU A N 1
ATOM 1091 C CA . LEU A 1 140 ? 2.146 -4.558 -4.938 1.00 95.25 140 LEU A CA 1
ATOM 1092 C C . LEU A 1 140 ? 1.483 -5.497 -5.960 1.00 95.25 140 LEU A C 1
ATOM 1094 O O . LEU A 1 140 ? 1.818 -6.679 -6.019 1.00 95.25 140 LEU A O 1
ATOM 1098 N N . GLN A 1 141 ? 0.542 -4.982 -6.755 1.00 93.56 141 GLN A N 1
ATOM 1099 C CA . GLN A 1 141 ? -0.246 -5.757 -7.718 1.00 93.56 141 GLN A CA 1
ATOM 1100 C C . GLN A 1 141 ? 0.433 -5.894 -9.081 1.00 93.56 141 GLN A C 1
ATOM 1102 O O . GLN A 1 141 ? 0.133 -6.832 -9.822 1.00 93.56 141 GLN A O 1
ATOM 1107 N N . ILE A 1 142 ? 1.338 -4.976 -9.410 1.00 90.31 142 ILE A N 1
ATOM 1108 C CA . ILE A 1 142 ? 2.127 -5.015 -10.640 1.00 90.31 142 ILE A CA 1
ATOM 1109 C C . ILE A 1 142 ? 3.519 -5.606 -10.374 1.00 90.31 142 ILE A C 1
ATOM 1111 O O . ILE A 1 142 ? 4.055 -5.450 -9.276 1.00 90.31 142 ILE A O 1
ATOM 1115 N N . PRO A 1 143 ? 4.146 -6.273 -11.361 1.00 86.50 143 PRO A N 1
ATOM 1116 C CA . PRO A 1 143 ? 5.548 -6.654 -11.250 1.00 86.50 143 PRO A CA 1
ATOM 1117 C C . PRO A 1 143 ? 6.414 -5.408 -11.039 1.00 86.50 143 PRO A C 1
ATOM 1119 O O . PRO A 1 143 ? 6.299 -4.435 -11.781 1.00 86.50 143 PRO A O 1
ATOM 1122 N N . GLN A 1 144 ? 7.272 -5.437 -10.026 1.00 89.62 144 GLN A N 1
ATOM 1123 C CA . GLN A 1 144 ? 8.187 -4.356 -9.664 1.00 89.62 144 GLN A CA 1
ATOM 1124 C C . GLN A 1 144 ? 9.589 -4.929 -9.451 1.00 89.62 144 GLN A C 1
ATOM 1126 O O . GLN A 1 144 ? 9.744 -6.116 -9.142 1.00 89.62 144 GLN A O 1
ATOM 1131 N N . SER A 1 145 ? 10.614 -4.088 -9.591 1.00 92.25 145 SER A N 1
ATOM 1132 C CA . SER A 1 145 ? 11.976 -4.469 -9.214 1.00 92.25 145 SER A CA 1
ATOM 1133 C C . SER A 1 145 ? 12.072 -4.721 -7.704 1.00 92.25 145 SER A C 1
ATOM 1135 O O . SER A 1 145 ? 11.267 -4.220 -6.912 1.00 92.25 145 SER A O 1
ATOM 1137 N N . GLU A 1 146 ? 13.078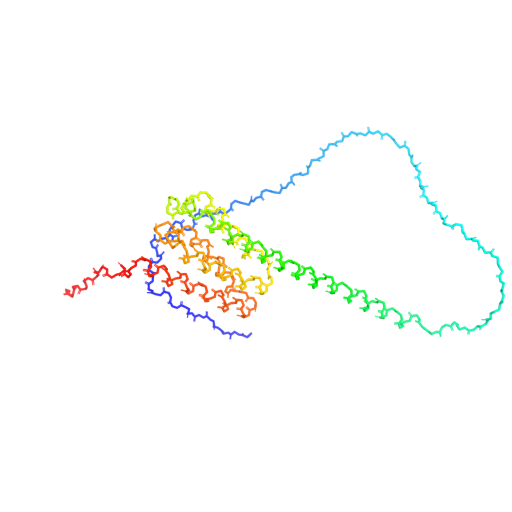 -5.489 -7.277 1.00 93.75 146 GLU A N 1
ATOM 1138 C CA . GLU A 1 146 ? 13.313 -5.736 -5.848 1.00 93.75 146 GLU A CA 1
ATOM 1139 C C . GLU A 1 146 ? 13.520 -4.420 -5.078 1.00 93.75 146 GLU A C 1
ATOM 1141 O O . GLU A 1 146 ? 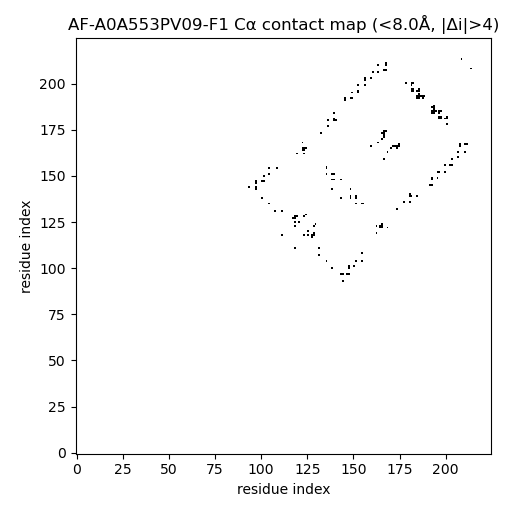12.975 -4.238 -3.988 1.00 93.75 146 GLU A O 1
ATOM 1146 N N . THR A 1 147 ? 14.267 -3.482 -5.664 1.00 93.94 147 THR A N 1
ATOM 1147 C CA . THR A 1 147 ? 14.528 -2.162 -5.077 1.00 93.94 147 THR A CA 1
ATOM 1148 C C . THR 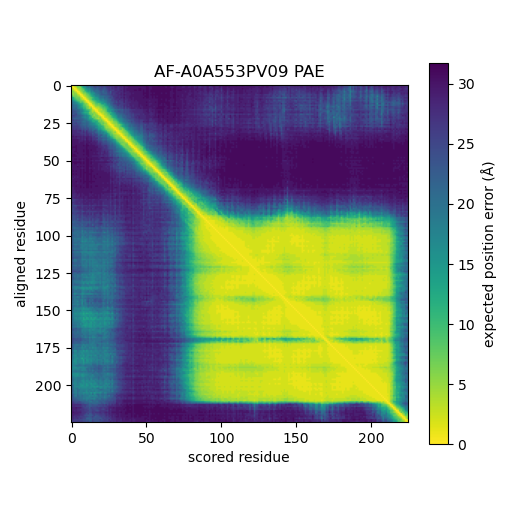A 1 147 ? 13.247 -1.346 -4.930 1.00 93.94 147 THR A C 1
ATOM 1150 O O . THR A 1 147 ? 13.016 -0.776 -3.863 1.00 93.94 147 THR A O 1
ATOM 1153 N N . ALA A 1 148 ? 12.391 -1.327 -5.957 1.00 95.19 148 ALA A N 1
ATOM 1154 C CA . ALA A 1 148 ? 11.102 -0.646 -5.890 1.00 95.19 148 ALA A CA 1
ATOM 1155 C C . ALA A 1 148 ? 10.227 -1.233 -4.772 1.00 95.19 148 ALA A C 1
ATOM 1157 O O . ALA A 1 148 ? 9.749 -0.490 -3.915 1.00 95.19 148 ALA A O 1
ATOM 1158 N N . LEU A 1 149 ? 10.093 -2.563 -4.691 1.00 97.00 149 LEU A N 1
ATOM 1159 C CA . LEU A 1 149 ? 9.283 -3.209 -3.648 1.00 97.00 149 LEU A CA 1
ATOM 1160 C C . LEU A 1 149 ? 9.785 -2.919 -2.233 1.00 97.00 149 LEU A C 1
ATOM 1162 O O . LEU A 1 149 ? 8.972 -2.669 -1.345 1.00 97.00 149 LEU A O 1
ATOM 1166 N N . LYS A 1 150 ? 11.103 -2.877 -2.013 1.00 97.12 150 LYS A N 1
ATOM 1167 C CA . LYS A 1 150 ? 11.676 -2.466 -0.717 1.00 97.12 150 LYS A CA 1
ATOM 1168 C C . LYS A 1 150 ? 11.219 -1.068 -0.300 1.00 97.12 150 LYS A C 1
ATOM 1170 O O . LYS A 1 150 ? 10.878 -0.844 0.868 1.00 97.12 150 LYS A O 1
ATOM 1175 N N . GLN A 1 151 ? 11.179 -0.135 -1.248 1.00 98.00 151 GLN A N 1
ATOM 1176 C CA . GLN A 1 151 ? 10.712 1.228 -0.996 1.00 98.00 151 GLN A CA 1
ATOM 1177 C C . GLN A 1 151 ? 9.194 1.278 -0.808 1.00 98.00 151 GLN A C 1
ATOM 1179 O O . GLN A 1 151 ? 8.722 1.929 0.121 1.00 98.00 151 GLN A O 1
ATOM 1184 N N . VAL A 1 152 ? 8.426 0.502 -1.576 1.00 98.31 152 VAL A N 1
ATOM 1185 C CA . VAL A 1 152 ? 6.975 0.350 -1.380 1.00 98.31 152 VAL A CA 1
ATOM 1186 C C . VAL A 1 152 ? 6.662 -0.189 0.020 1.00 98.31 152 VAL A C 1
ATOM 1188 O O . VAL A 1 152 ? 5.833 0.390 0.723 1.00 98.31 152 VAL A O 1
ATOM 1191 N N . PHE A 1 153 ? 7.355 -1.233 0.488 1.00 98.44 153 PHE A N 1
ATOM 1192 C CA . PHE A 1 153 ? 7.173 -1.769 1.843 1.00 98.44 153 PHE A CA 1
ATOM 1193 C C . PHE A 1 153 ? 7.523 -0.749 2.931 1.00 98.44 153 PHE A C 1
ATOM 1195 O O . PHE A 1 153 ? 6.842 -0.673 3.957 1.00 98.44 153 PHE A O 1
ATOM 1202 N N . THR A 1 154 ? 8.557 0.061 2.710 1.00 98.19 154 THR A N 1
ATOM 1203 C CA . THR A 1 154 ? 8.955 1.132 3.636 1.00 98.19 154 THR A CA 1
ATOM 1204 C C . THR A 1 154 ? 7.912 2.252 3.685 1.00 98.19 154 THR A C 1
ATOM 1206 O O . THR A 1 154 ? 7.525 2.692 4.775 1.00 98.19 154 THR A O 1
ATOM 1209 N N . SER A 1 155 ? 7.386 2.656 2.529 1.00 98.31 155 SER A N 1
ATOM 1210 C CA . SER A 1 155 ? 6.292 3.624 2.413 1.00 98.31 155 SER A CA 1
ATOM 1211 C C . SER A 1 155 ? 5.015 3.118 3.084 1.00 98.31 155 SER A C 1
ATOM 1213 O O . SER A 1 155 ? 4.412 3.846 3.870 1.00 98.31 155 SER A O 1
ATOM 1215 N N . LEU A 1 156 ? 4.644 1.851 2.873 1.00 98.44 156 LEU A N 1
ATOM 1216 C CA . LEU A 1 156 ? 3.498 1.213 3.531 1.00 98.44 156 LEU A CA 1
ATOM 1217 C C . LEU A 1 156 ? 3.660 1.162 5.052 1.00 98.44 156 LEU A C 1
ATOM 1219 O O . LEU A 1 156 ? 2.734 1.532 5.771 1.00 98.44 156 LEU A O 1
ATOM 1223 N N . ARG A 1 157 ? 4.840 0.775 5.558 1.00 98.12 157 ARG A N 1
ATOM 1224 C CA . ARG A 1 157 ? 5.137 0.791 7.002 1.00 98.12 157 ARG A CA 1
ATOM 1225 C C . ARG A 1 157 ? 4.922 2.186 7.592 1.00 98.12 157 ARG A C 1
ATOM 1227 O O . ARG A 1 157 ? 4.258 2.335 8.617 1.00 98.12 157 ARG A O 1
ATOM 1234 N N . THR A 1 158 ? 5.446 3.206 6.916 1.00 97.88 158 THR A N 1
ATOM 1235 C CA . THR A 1 158 ? 5.307 4.611 7.325 1.00 97.88 158 THR A CA 1
ATOM 1236 C C . THR A 1 158 ? 3.848 5.065 7.283 1.00 97.88 158 THR A C 1
ATOM 1238 O O . THR A 1 158 ? 3.391 5.771 8.183 1.00 97.88 158 THR A O 1
ATOM 1241 N N . PHE A 1 159 ? 3.101 4.640 6.267 1.00 98.00 159 PHE A N 1
ATOM 1242 C CA . PHE A 1 159 ? 1.688 4.958 6.101 1.00 98.00 159 PHE A CA 1
ATOM 1243 C C . PHE A 1 159 ? 0.824 4.354 7.215 1.00 98.00 159 PHE A C 1
ATOM 1245 O O . PHE A 1 159 ? 0.064 5.083 7.849 1.00 98.00 159 PHE A O 1
ATOM 1252 N N . ILE A 1 160 ? 1.008 3.066 7.528 1.00 96.94 160 ILE A N 1
ATOM 1253 C CA . ILE A 1 160 ? 0.327 2.387 8.646 1.00 96.94 160 ILE A CA 1
ATOM 1254 C C . ILE A 1 160 ? 0.629 3.100 9.967 1.00 96.94 160 ILE A C 1
ATOM 1256 O O . ILE A 1 160 ? -0.282 3.380 10.742 1.00 96.94 160 ILE A O 1
ATOM 1260 N N . TYR A 1 161 ? 1.899 3.436 10.211 1.00 95.69 161 TYR A N 1
ATOM 1261 C CA . TYR A 1 161 ? 2.307 4.130 11.432 1.00 95.69 161 TYR A CA 1
ATOM 1262 C C . TYR A 1 161 ? 1.671 5.523 11.565 1.00 95.69 161 TYR A C 1
ATOM 1264 O O . TYR A 1 161 ? 1.305 5.939 12.662 1.00 95.69 161 TYR A O 1
ATOM 1272 N N . LYS A 1 162 ? 1.527 6.260 10.455 1.00 95.62 162 LYS A N 1
ATOM 1273 C CA . LYS A 1 162 ? 0.917 7.601 10.452 1.00 95.62 162 LYS A CA 1
ATOM 1274 C C . LYS A 1 162 ? -0.603 7.572 10.626 1.00 95.62 162 LYS A C 1
ATOM 1276 O O . LYS A 1 162 ? -1.141 8.526 11.188 1.00 95.62 162 LYS A O 1
ATOM 1281 N N . PHE A 1 163 ? -1.275 6.525 10.149 1.00 96.31 163 PHE A N 1
ATOM 1282 C CA . PHE A 1 163 ? -2.739 6.426 10.127 1.00 96.31 163 PHE A CA 1
ATOM 1283 C C . PHE A 1 163 ? -3.256 5.112 10.738 1.00 96.31 163 PHE A C 1
ATOM 1285 O O . PHE A 1 163 ? -3.999 4.382 10.082 1.00 96.31 163 PHE A O 1
ATOM 1292 N N . PRO A 1 164 ? -2.909 4.782 11.995 1.00 94.00 164 PRO A N 1
ATOM 1293 C CA . PRO A 1 164 ? -3.248 3.486 12.582 1.00 94.00 164 PRO A CA 1
ATOM 1294 C C . PRO A 1 164 ? -4.765 3.270 12.704 1.00 94.00 164 PRO A C 1
ATOM 1296 O O . PRO A 1 164 ? -5.247 2.168 12.448 1.00 94.00 164 PRO A O 1
ATOM 1299 N N . CYS A 1 165 ? -5.532 4.325 13.005 1.00 92.50 165 CYS A N 1
ATOM 1300 C CA . CYS A 1 165 ? -6.994 4.261 13.103 1.00 92.50 165 CYS A CA 1
ATOM 1301 C C . CYS A 1 165 ? -7.636 3.736 11.811 1.00 92.50 165 CYS A C 1
ATOM 1303 O O . CYS A 1 165 ? -8.538 2.910 11.861 1.00 92.50 165 CYS A O 1
ATOM 1305 N N . THR A 1 166 ? -7.106 4.130 10.652 1.00 94.62 166 THR A N 1
ATOM 1306 C CA . THR A 1 166 ? -7.634 3.725 9.342 1.00 94.62 166 THR A CA 1
ATOM 1307 C C . THR A 1 166 ? -7.539 2.220 9.090 1.00 94.62 166 THR A C 1
ATOM 1309 O O . THR A 1 166 ? -8.319 1.665 8.318 1.00 94.62 166 THR A O 1
ATOM 1312 N N . PHE A 1 167 ? -6.581 1.549 9.730 1.00 94.88 167 PHE A N 1
ATOM 1313 C CA . PHE A 1 167 ? -6.374 0.112 9.573 1.00 94.88 167 PHE A CA 1
ATOM 1314 C C . PHE A 1 167 ? -7.018 -0.710 10.689 1.00 94.88 167 PHE A C 1
ATOM 1316 O O . PHE A 1 167 ? -7.347 -1.876 10.463 1.00 94.88 167 PHE A O 1
ATOM 1323 N N . PHE A 1 168 ? -7.151 -0.145 11.892 1.00 92.00 168 PHE A N 1
ATOM 1324 C CA . PHE A 1 168 ? -7.382 -0.935 13.103 1.00 92.00 168 PHE A CA 1
ATOM 1325 C C . PHE A 1 168 ? -8.617 -0.529 13.918 1.00 92.00 168 PHE A C 1
ATOM 1327 O O . PHE A 1 168 ? -8.964 -1.256 14.847 1.00 92.00 168 PHE A O 1
ATOM 1334 N N . ASP A 1 169 ? -9.313 0.560 13.577 1.00 87.44 169 ASP A N 1
ATOM 1335 C CA . ASP A 1 169 ? -10.475 1.062 14.329 1.00 87.44 169 ASP A CA 1
ATOM 1336 C C . ASP A 1 169 ? -11.793 0.361 13.940 1.00 87.44 169 ASP A C 1
ATOM 1338 O O . ASP A 1 169 ? -12.750 0.966 13.461 1.00 87.44 169 ASP A O 1
ATOM 1342 N N . GLY A 1 170 ? -11.822 -0.971 14.055 1.00 75.12 170 GLY A N 1
ATOM 1343 C CA . GLY A 1 170 ? -13.005 -1.814 13.813 1.00 75.12 170 GLY A CA 1
ATOM 1344 C C . GLY A 1 170 ? -13.407 -2.012 12.342 1.00 75.12 170 GLY A C 1
ATOM 1345 O O . GLY A 1 170 ? -14.046 -3.012 12.014 1.00 75.12 170 GLY A O 1
ATOM 1346 N N . ARG A 1 171 ? -12.993 -1.123 11.432 1.00 81.44 171 ARG A N 1
ATOM 1347 C CA . ARG A 1 171 ? -13.200 -1.233 9.976 1.00 81.44 171 ARG A CA 1
ATOM 1348 C C . ARG A 1 171 ? -11.940 -1.776 9.292 1.00 81.44 171 ARG A C 1
ATOM 1350 O O . ARG A 1 171 ? -11.058 -1.021 8.894 1.00 81.44 171 ARG A O 1
ATOM 1357 N N . ALA A 1 172 ? -11.856 -3.098 9.148 1.00 83.62 172 ALA A N 1
ATOM 1358 C CA . ALA A 1 172 ? -10.636 -3.785 8.715 1.00 83.62 172 ALA A CA 1
ATOM 1359 C C . ALA A 1 172 ? -10.454 -3.931 7.187 1.00 83.62 172 ALA A C 1
ATOM 1361 O O . ALA A 1 172 ? -9.527 -4.618 6.768 1.00 83.62 172 ALA A O 1
ATOM 1362 N N . ASP A 1 173 ? -11.279 -3.301 6.341 1.00 90.62 173 ASP A N 1
ATOM 1363 C CA . ASP A 1 173 ? -11.255 -3.511 4.878 1.00 90.62 173 ASP A CA 1
ATOM 1364 C C . ASP A 1 173 ? -9.880 -3.229 4.251 1.00 90.62 173 ASP A C 1
ATOM 1366 O O . ASP A 1 173 ? -9.330 -4.056 3.523 1.00 90.62 173 ASP A O 1
ATOM 1370 N N . MET A 1 174 ? -9.283 -2.073 4.566 1.00 94.06 174 MET A N 1
ATOM 1371 C CA . MET A 1 174 ? -7.959 -1.709 4.045 1.00 94.06 174 MET A CA 1
ATOM 1372 C C . MET A 1 174 ? -6.866 -2.632 4.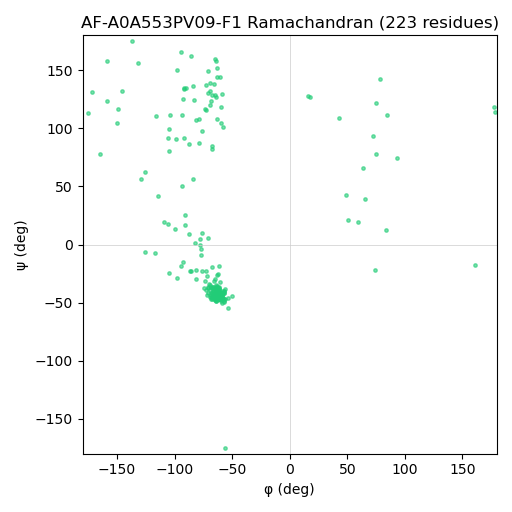582 1.00 94.06 174 MET A C 1
ATOM 1374 O O . MET A 1 174 ? -5.957 -3.009 3.844 1.00 94.06 174 MET A O 1
ATOM 1378 N N . CYS A 1 175 ? -6.972 -3.026 5.854 1.00 95.56 175 CYS A N 1
ATOM 1379 C CA . CYS A 1 175 ? -6.053 -3.973 6.472 1.00 95.56 175 CYS A CA 1
ATOM 1380 C C . CYS A 1 175 ? -6.135 -5.340 5.779 1.00 95.56 175 CYS A C 1
ATOM 1382 O O . CYS A 1 175 ? -5.106 -5.894 5.408 1.00 95.56 175 CYS A O 1
ATOM 1384 N N . ALA A 1 176 ? -7.341 -5.844 5.506 1.00 95.06 176 ALA A N 1
ATOM 1385 C CA . ALA A 1 176 ? -7.557 -7.107 4.807 1.00 95.06 176 ALA A CA 1
ATOM 1386 C C . ALA A 1 176 ? -6.986 -7.079 3.381 1.00 95.06 176 ALA A C 1
ATOM 1388 O O . ALA A 1 176 ? -6.248 -7.992 2.998 1.00 95.06 176 ALA A O 1
ATOM 1389 N N . CYS A 1 177 ? -7.255 -6.013 2.618 1.00 96.81 177 CYS A N 1
ATOM 1390 C CA . CYS A 1 177 ? -6.676 -5.831 1.286 1.00 96.81 177 CYS A CA 1
ATOM 1391 C C . CYS A 1 177 ? -5.142 -5.803 1.330 1.00 96.81 177 CYS A C 1
ATOM 1393 O O . CYS A 1 177 ? -4.492 -6.465 0.523 1.00 96.81 177 CYS A O 1
ATOM 1395 N N . LEU A 1 178 ? -4.560 -5.077 2.287 1.00 97.94 178 LEU A N 1
ATOM 1396 C CA . LEU A 1 178 ? -3.110 -4.990 2.430 1.00 97.94 178 LEU A CA 1
ATOM 1397 C C . LEU A 1 178 ? -2.489 -6.335 2.827 1.00 97.94 178 LEU A C 1
ATOM 1399 O O . LEU A 1 178 ? -1.516 -6.762 2.210 1.00 97.94 178 LEU A O 1
ATOM 1403 N N . CYS A 1 179 ? -3.066 -7.022 3.816 1.00 97.12 179 CYS A N 1
ATOM 1404 C CA . CYS A 1 179 ? -2.643 -8.355 4.244 1.00 97.12 179 CYS A CA 1
ATOM 1405 C C . CYS A 1 179 ? -2.596 -9.328 3.066 1.00 97.12 179 CYS A C 1
ATOM 1407 O O . CYS A 1 179 ? -1.617 -10.055 2.912 1.00 97.12 179 CYS A O 1
ATOM 1409 N N . TYR A 1 180 ? -3.631 -9.327 2.222 1.00 97.69 180 TYR A N 1
ATOM 1410 C CA . TYR A 1 180 ? -3.695 -10.200 1.054 1.00 97.69 180 TYR A CA 1
ATOM 1411 C C . TYR A 1 180 ? -2.548 -9.940 0.068 1.00 97.69 180 TYR A C 1
ATOM 1413 O O . TYR A 1 180 ? -1.889 -10.880 -0.380 1.00 97.69 180 TYR A O 1
ATOM 1421 N N . GLU A 1 181 ? -2.263 -8.673 -0.239 1.00 98.00 181 GLU A N 1
ATOM 1422 C CA . GLU A 1 181 ? -1.150 -8.317 -1.123 1.00 98.00 181 GLU A CA 1
ATOM 1423 C C . GLU A 1 181 ? 0.213 -8.685 -0.516 1.00 98.00 181 GLU A C 1
ATOM 1425 O O . GLU A 1 181 ? 1.040 -9.300 -1.192 1.00 98.00 181 GLU A O 1
ATOM 1430 N N . ILE A 1 182 ? 0.431 -8.419 0.777 1.00 98.06 182 ILE A N 1
ATOM 1431 C CA . ILE A 1 182 ? 1.679 -8.795 1.460 1.00 98.06 182 ILE A CA 1
ATOM 1432 C C . ILE A 1 182 ? 1.864 -10.319 1.467 1.00 98.06 182 ILE A C 1
ATOM 1434 O O . ILE A 1 182 ? 2.964 -10.808 1.206 1.00 98.06 182 ILE A O 1
ATOM 1438 N N . LEU A 1 183 ? 0.798 -11.088 1.710 1.00 97.69 183 LEU A N 1
ATOM 1439 C CA . LEU A 1 183 ? 0.844 -12.553 1.675 1.00 97.69 183 LEU A CA 1
ATOM 1440 C C . LEU A 1 183 ? 1.236 -13.085 0.290 1.00 97.69 183 LEU A C 1
ATOM 1442 O O . LEU A 1 183 ? 1.999 -14.050 0.206 1.00 97.69 183 LEU A O 1
ATOM 1446 N N . LYS A 1 184 ? 0.798 -12.440 -0.799 1.00 96.62 184 LYS A N 1
ATOM 1447 C CA . LYS A 1 184 ? 1.283 -12.773 -2.150 1.00 96.62 184 LYS A CA 1
ATOM 1448 C C . LYS A 1 184 ? 2.784 -12.507 -2.287 1.00 96.62 184 LYS A C 1
ATOM 1450 O O . LYS A 1 184 ? 3.496 -13.356 -2.825 1.00 96.62 184 LYS A O 1
ATOM 1455 N N . CYS A 1 185 ? 3.290 -11.397 -1.748 1.00 97.12 185 CYS A N 1
ATOM 1456 C CA . CYS A 1 185 ? 4.728 -11.108 -1.732 1.00 97.12 185 CYS A CA 1
ATOM 1457 C C . CYS A 1 185 ? 5.530 -12.125 -0.896 1.00 97.12 185 CYS A C 1
ATOM 1459 O O . CYS A 1 185 ? 6.631 -12.510 -1.298 1.00 97.12 185 CYS A O 1
ATOM 1461 N N . CYS A 1 186 ? 4.970 -12.641 0.204 1.00 97.81 186 CYS A N 1
ATOM 1462 C CA . CYS A 1 186 ? 5.563 -13.736 0.984 1.00 97.81 186 CYS A CA 1
ATOM 1463 C C . CYS A 1 186 ? 5.718 -15.038 0.178 1.00 97.81 186 CYS A C 1
ATOM 1465 O O . CYS A 1 186 ? 6.521 -15.887 0.554 1.00 97.81 186 CYS A O 1
ATOM 1467 N N . ASN A 1 187 ? 5.002 -15.193 -0.940 1.00 96.38 187 ASN A N 1
ATOM 1468 C CA . ASN A 1 187 ? 5.130 -16.324 -1.861 1.00 96.38 187 ASN A CA 1
ATOM 1469 C C . ASN A 1 187 ? 5.993 -16.005 -3.105 1.00 96.38 187 ASN A C 1
ATOM 1471 O O . ASN A 1 187 ? 5.987 -16.751 -4.084 1.00 96.38 187 ASN A O 1
ATOM 1475 N N . SER A 1 188 ? 6.739 -14.894 -3.099 1.00 95.62 188 SER A N 1
ATOM 1476 C CA . SER A 1 188 ? 7.643 -14.529 -4.198 1.00 95.62 188 SER A CA 1
ATOM 1477 C C . SER A 1 188 ? 8.772 -15.551 -4.392 1.00 95.62 188 SER A C 1
ATOM 1479 O O . SER A 1 188 ? 9.243 -16.182 -3.442 1.00 95.62 188 SER A O 1
ATOM 1481 N N . LYS A 1 189 ? 9.281 -15.670 -5.627 1.00 94.81 189 LYS A N 1
ATOM 1482 C CA . LYS A 1 189 ? 10.460 -16.497 -5.947 1.00 94.81 189 LYS A CA 1
ATOM 1483 C C . LYS A 1 189 ? 11.735 -15.962 -5.283 1.00 94.81 189 LYS A C 1
ATOM 1485 O O . LYS A 1 189 ? 12.592 -16.752 -4.887 1.00 94.81 189 LYS A O 1
ATOM 1490 N N . LEU A 1 190 ? 11.833 -14.645 -5.102 1.00 94.50 190 LEU A N 1
ATOM 1491 C CA . LEU A 1 190 ? 12.996 -13.983 -4.507 1.00 94.50 190 LEU A CA 1
ATOM 1492 C C . LEU A 1 190 ? 12.916 -14.012 -2.975 1.00 94.50 190 LEU A C 1
ATOM 1494 O O . LEU A 1 190 ? 11.935 -13.559 -2.386 1.00 94.50 190 LEU A O 1
ATOM 1498 N N . SER A 1 191 ? 13.947 -14.556 -2.324 1.00 96.94 191 SER A N 1
ATOM 1499 C CA . SER A 1 191 ? 14.014 -14.678 -0.859 1.00 96.94 191 SER A CA 1
ATOM 1500 C C . SER A 1 191 ? 14.053 -13.328 -0.147 1.00 96.94 191 SER A C 1
ATOM 1502 O O . SER A 1 191 ? 13.428 -13.190 0.902 1.00 96.94 191 SER A O 1
ATOM 1504 N N . SER A 1 192 ? 14.733 -12.345 -0.736 1.00 95.94 192 SER A N 1
ATOM 1505 C CA . SER A 1 192 ? 14.775 -10.950 -0.290 1.00 95.94 192 SER A CA 1
ATOM 1506 C C . SER A 1 192 ? 13.366 -10.370 -0.137 1.00 95.94 192 SER A C 1
ATOM 1508 O O . SER A 1 192 ? 12.979 -9.970 0.958 1.00 95.94 192 SER A O 1
ATOM 1510 N N . ILE A 1 193 ? 12.551 -10.453 -1.195 1.00 96.81 193 ILE A N 1
ATOM 1511 C CA . ILE A 1 193 ? 11.157 -9.983 -1.188 1.00 96.81 193 ILE A CA 1
ATOM 1512 C C . ILE A 1 193 ? 10.335 -10.707 -0.121 1.00 96.81 193 ILE A C 1
ATOM 1514 O O . ILE A 1 193 ? 9.591 -10.058 0.612 1.00 96.81 193 ILE A O 1
ATOM 1518 N N . ARG A 1 194 ? 10.465 -12.039 -0.005 1.00 98.00 194 ARG A N 1
ATOM 1519 C CA . ARG A 1 194 ? 9.732 -12.796 1.024 1.00 98.00 194 ARG A CA 1
ATOM 1520 C C . ARG A 1 194 ? 10.080 -12.320 2.435 1.00 98.00 194 ARG A C 1
ATOM 1522 O O . ARG A 1 194 ? 9.182 -12.190 3.260 1.00 98.00 194 ARG A O 1
ATOM 1529 N N . SER A 1 195 ? 11.360 -12.061 2.701 1.00 98.31 195 SER A N 1
ATOM 1530 C CA . SER A 1 195 ? 11.838 -11.570 3.997 1.00 98.31 195 SER A CA 1
ATOM 1531 C C . SER A 1 195 ? 11.271 -10.186 4.315 1.00 98.31 195 SER A C 1
ATOM 1533 O O . SER A 1 195 ? 10.711 -9.977 5.392 1.00 98.31 195 SER A O 1
ATOM 1535 N N . ASP A 1 196 ? 11.350 -9.255 3.363 1.00 98.12 196 ASP A N 1
ATOM 1536 C CA . ASP A 1 196 ? 10.847 -7.892 3.554 1.00 98.12 196 ASP A CA 1
ATOM 1537 C C . ASP A 1 196 ? 9.318 -7.862 3.725 1.00 98.12 196 ASP A C 1
ATOM 1539 O O . ASP A 1 196 ? 8.799 -7.159 4.598 1.00 98.12 196 ASP A O 1
ATOM 1543 N N . ALA A 1 197 ? 8.596 -8.685 2.958 1.00 98.31 197 ALA A N 1
ATOM 1544 C CA . ALA A 1 197 ? 7.150 -8.849 3.075 1.00 98.31 197 ALA A CA 1
ATOM 1545 C C . ALA A 1 197 ? 6.748 -9.451 4.429 1.00 98.31 197 ALA A C 1
ATOM 1547 O O . ALA A 1 197 ? 5.855 -8.924 5.092 1.00 98.31 197 ALA A O 1
ATOM 1548 N N . ALA A 1 198 ? 7.436 -10.502 4.886 1.00 98.31 198 ALA A N 1
ATOM 1549 C CA . ALA A 1 198 ? 7.186 -11.106 6.193 1.00 98.31 198 ALA A CA 1
ATOM 1550 C C . ALA A 1 198 ? 7.427 -10.104 7.332 1.00 98.31 198 ALA A C 1
ATOM 1552 O O . ALA A 1 198 ? 6.646 -10.047 8.284 1.00 98.31 198 ALA A O 1
ATOM 1553 N N . HIS A 1 199 ? 8.458 -9.265 7.211 1.00 98.12 199 HIS A N 1
ATOM 1554 C CA . HIS A 1 199 ? 8.719 -8.205 8.178 1.00 98.12 199 HIS A CA 1
ATOM 1555 C C . HIS A 1 199 ? 7.593 -7.157 8.203 1.00 98.12 199 HIS A C 1
ATOM 1557 O O . HIS A 1 199 ? 7.168 -6.743 9.284 1.00 98.12 199 HIS A O 1
ATOM 1563 N N . LEU A 1 200 ? 7.070 -6.750 7.041 1.00 98.44 200 LEU A N 1
ATOM 1564 C CA . LEU A 1 200 ? 5.920 -5.844 6.973 1.00 98.44 200 LEU A CA 1
ATOM 1565 C C 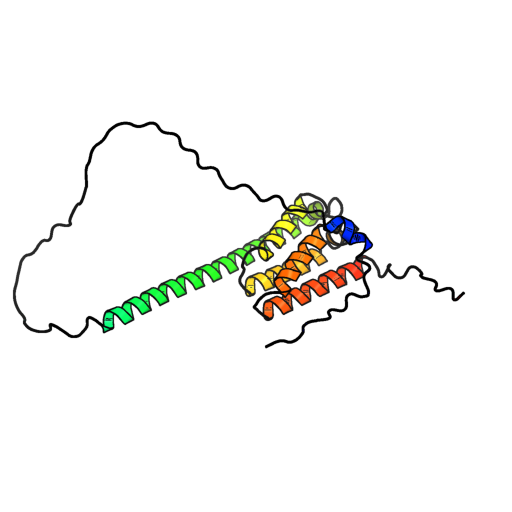. LEU A 1 200 ? 4.638 -6.489 7.523 1.00 98.44 200 LEU A C 1
ATOM 1567 O O . LEU A 1 200 ? 3.897 -5.827 8.247 1.00 98.44 200 LEU A O 1
ATOM 1571 N N . LEU A 1 201 ? 4.394 -7.771 7.233 1.00 98.00 201 LEU A N 1
ATOM 1572 C CA . LEU A 1 201 ? 3.245 -8.511 7.760 1.00 98.00 201 LEU A CA 1
ATOM 1573 C C . LEU A 1 201 ? 3.292 -8.588 9.288 1.00 98.00 201 LEU A C 1
ATOM 1575 O O . LEU A 1 201 ? 2.304 -8.288 9.955 1.00 98.00 201 LEU A O 1
ATOM 1579 N N . TYR A 1 202 ? 4.456 -8.933 9.843 1.00 96.81 202 TYR A N 1
ATOM 1580 C CA . TYR A 1 202 ? 4.664 -8.951 11.286 1.00 96.81 202 TYR A CA 1
ATOM 1581 C C . TYR A 1 202 ? 4.451 -7.567 11.901 1.00 96.81 202 TYR A C 1
ATOM 1583 O O . TYR A 1 202 ? 3.762 -7.449 12.912 1.00 96.81 202 TYR A O 1
ATOM 1591 N N . PHE A 1 203 ? 4.988 -6.513 11.277 1.00 97.25 203 PHE A N 1
ATOM 1592 C CA . PHE A 1 203 ? 4.755 -5.139 11.715 1.00 97.25 203 PHE A CA 1
ATOM 1593 C C . PHE A 1 203 ? 3.259 -4.801 11.738 1.00 97.25 203 PHE A C 1
ATOM 1595 O O . PHE A 1 203 ? 2.774 -4.307 12.749 1.00 97.25 203 PHE A O 1
ATOM 1602 N N . LEU A 1 204 ? 2.515 -5.127 10.678 1.00 95.62 204 LEU A N 1
ATOM 1603 C CA . LEU A 1 204 ? 1.076 -4.873 10.582 1.00 95.62 204 LEU A CA 1
ATOM 1604 C C . LEU A 1 204 ? 0.292 -5.597 11.690 1.00 95.62 204 LEU A C 1
ATOM 1606 O O . LEU A 1 204 ? -0.533 -4.979 12.364 1.00 95.62 204 LEU A O 1
ATOM 1610 N N . MET A 1 205 ? 0.585 -6.881 11.921 1.00 93.62 205 MET A N 1
ATOM 1611 C CA . MET A 1 205 ? -0.034 -7.671 12.994 1.00 93.62 205 MET A CA 1
ATOM 1612 C C . MET A 1 205 ? 0.317 -7.126 14.383 1.00 93.62 205 MET A C 1
ATOM 1614 O O . MET A 1 205 ? -0.551 -7.020 15.250 1.00 93.62 205 MET A O 1
ATOM 1618 N N . LYS A 1 206 ? 1.579 -6.739 14.593 1.00 93.50 206 LYS A N 1
ATOM 1619 C CA . LYS A 1 206 ? 2.040 -6.134 15.844 1.00 93.50 206 LYS A CA 1
ATOM 1620 C C . LYS A 1 206 ? 1.338 -4.799 16.100 1.00 93.50 206 LYS A C 1
ATOM 1622 O O . LYS A 1 206 ? 0.804 -4.604 17.188 1.00 93.50 206 LYS A O 1
ATOM 1627 N N . SER A 1 207 ? 1.273 -3.916 15.104 1.00 93.31 207 SER A N 1
ATOM 1628 C CA . SER A 1 207 ? 0.578 -2.629 15.214 1.00 93.31 207 SER A CA 1
ATOM 1629 C C . SER A 1 207 ? -0.920 -2.799 15.468 1.00 93.31 207 SER A C 1
ATOM 1631 O O . SER A 1 207 ? -1.481 -2.056 16.268 1.00 93.31 207 SER A O 1
ATOM 1633 N N . ASN A 1 208 ? -1.563 -3.801 14.861 1.00 91.44 208 ASN A N 1
ATOM 1634 C CA . ASN A 1 208 ? -2.959 -4.130 15.149 1.00 91.44 208 ASN A CA 1
ATOM 1635 C C . ASN A 1 208 ? -3.171 -4.526 16.621 1.00 91.44 208 ASN A C 1
ATOM 1637 O O . ASN A 1 208 ? -4.113 -4.053 17.264 1.00 91.44 208 ASN A O 1
ATOM 1641 N N . PHE A 1 209 ? -2.290 -5.374 17.157 1.00 89.31 209 PHE A N 1
ATOM 1642 C CA . PHE A 1 209 ? -2.343 -5.809 18.551 1.00 89.31 209 PHE A CA 1
ATOM 1643 C C . PHE A 1 209 ? -2.092 -4.654 19.532 1.00 89.31 209 PHE A C 1
ATOM 1645 O O . PHE A 1 209 ? -2.785 -4.533 20.546 1.00 89.31 209 PHE A O 1
ATOM 1652 N N . GLU A 1 210 ? -1.118 -3.794 19.223 1.00 90.81 210 GLU A N 1
ATOM 1653 C CA . GLU A 1 210 ? -0.785 -2.611 20.022 1.00 90.81 210 GLU A CA 1
ATOM 1654 C C . GLU A 1 210 ? -1.924 -1.582 20.014 1.00 90.81 210 GLU A C 1
ATOM 1656 O O . GLU A 1 210 ? -2.301 -1.094 21.080 1.00 90.81 210 GLU A O 1
ATOM 1661 N N . TYR A 1 211 ? -2.529 -1.311 18.851 1.00 88.44 211 TYR A N 1
ATOM 1662 C CA . TYR A 1 211 ? -3.636 -0.357 18.714 1.00 88.44 211 TYR A CA 1
ATOM 1663 C C . TYR A 1 211 ? -4.869 -0.770 19.528 1.00 88.44 211 TYR A C 1
ATOM 1665 O O . TYR A 1 211 ? -5.452 0.040 20.246 1.00 88.44 211 TYR A O 1
ATOM 1673 N N . ASN A 1 212 ? -5.231 -2.056 19.487 1.00 82.38 212 ASN A N 1
ATOM 1674 C CA . ASN A 1 212 ? -6.360 -2.591 20.251 1.00 82.38 212 ASN A CA 1
ATOM 1675 C C . ASN A 1 212 ? -6.041 -2.814 21.746 1.00 82.38 212 ASN A C 1
ATOM 1677 O O . ASN A 1 212 ? -6.880 -3.315 22.498 1.00 82.38 212 ASN A O 1
ATOM 1681 N N . GLY A 1 213 ? -4.846 -2.426 22.209 1.00 68.31 213 GLY A N 1
ATOM 1682 C CA . GLY A 1 213 ? -4.518 -2.264 23.625 1.00 68.31 213 GLY A CA 1
ATOM 1683 C C . GLY A 1 213 ? -4.539 -3.542 24.460 1.00 68.31 213 GLY A C 1
ATOM 1684 O O . GLY A 1 213 ? -5.017 -3.503 25.592 1.00 68.31 213 GLY A O 1
ATOM 1685 N N . ARG A 1 214 ? -4.070 -4.686 23.935 1.00 59.91 214 ARG A N 1
ATOM 1686 C CA . ARG A 1 214 ? -4.137 -5.994 24.635 1.00 59.91 214 ARG A CA 1
ATOM 1687 C C . ARG A 1 214 ? -5.544 -6.344 25.169 1.00 59.91 214 ARG A C 1
ATOM 1689 O O . ARG A 1 214 ? -5.670 -7.183 26.058 1.00 59.91 214 ARG A O 1
ATOM 1696 N N . LYS A 1 215 ? -6.621 -5.745 24.640 1.00 51.53 215 LYS A N 1
ATOM 1697 C CA . LYS A 1 215 ? -7.997 -5.917 25.151 1.00 51.53 215 LYS A CA 1
ATOM 1698 C C . LYS A 1 215 ? -8.612 -7.301 24.877 1.00 51.53 215 LYS A C 1
ATOM 1700 O O . LYS A 1 215 ? -9.748 -7.540 25.260 1.00 51.53 215 LYS A O 1
ATOM 1705 N N . SER A 1 216 ? -7.849 -8.247 24.321 1.00 50.25 216 SER A N 1
ATOM 1706 C CA . SER A 1 216 ? -8.213 -9.674 24.252 1.00 50.25 216 SER A CA 1
ATOM 1707 C C . SER A 1 216 ? -8.036 -10.428 25.585 1.00 50.25 216 SER A C 1
ATOM 1709 O O . SER A 1 216 ? -8.126 -11.652 25.606 1.00 50.25 216 SER A O 1
ATOM 1711 N N . PHE A 1 217 ? -7.783 -9.738 26.702 1.00 44.75 217 PHE A N 1
ATOM 1712 C CA . PHE A 1 217 ? -7.758 -10.346 28.039 1.00 44.75 217 PHE A CA 1
ATOM 1713 C C . PHE A 1 217 ? -8.884 -9.826 28.944 1.00 44.75 217 PHE A C 1
ATOM 1715 O O . PHE A 1 217 ? -8.695 -9.591 30.134 1.00 44.75 217 PHE A O 1
ATOM 1722 N N . VAL A 1 218 ? -10.096 -9.673 28.406 1.00 43.41 218 VAL A N 1
ATOM 1723 C CA . VAL A 1 218 ? -11.293 -9.666 29.256 1.00 43.41 218 VAL A CA 1
ATOM 1724 C C . VAL A 1 218 ? -11.756 -11.115 29.434 1.00 43.41 218 VAL A C 1
ATOM 1726 O O . VAL A 1 218 ? -12.617 -11.611 28.723 1.00 43.41 218 VAL A O 1
ATOM 1729 N N . ARG A 1 219 ? -11.174 -11.769 30.445 1.00 49.78 219 ARG A N 1
ATOM 1730 C CA . ARG A 1 219 ? -11.940 -12.570 31.410 1.00 49.78 219 ARG A CA 1
ATOM 1731 C C . ARG A 1 219 ? -12.690 -13.805 30.870 1.00 49.78 219 ARG A C 1
ATOM 1733 O O . ARG A 1 219 ? -13.895 -13.916 31.064 1.00 49.78 219 ARG A O 1
ATOM 1740 N N . THR A 1 220 ? -11.985 -14.829 30.393 1.00 48.16 220 THR A N 1
ATOM 1741 C CA . THR A 1 220 ? -12.405 -16.202 30.726 1.00 48.16 220 THR A CA 1
ATOM 1742 C C . THR A 1 220 ? -11.922 -16.489 32.144 1.00 48.16 220 THR A C 1
ATOM 1744 O O . THR A 1 220 ? -10.820 -16.983 32.368 1.00 48.16 220 THR A O 1
ATOM 1747 N N . HIS A 1 221 ? -12.744 -16.133 33.137 1.00 48.88 221 HIS A N 1
ATOM 1748 C CA . HIS A 1 221 ? -12.700 -16.870 34.396 1.00 48.88 221 HIS A CA 1
ATOM 1749 C C . HIS A 1 221 ? -12.989 -18.326 34.027 1.00 48.88 221 HIS A C 1
ATOM 1751 O O . HIS A 1 221 ? -14.139 -18.690 33.799 1.00 48.88 221 HIS A O 1
ATOM 1757 N N . LEU A 1 222 ? -11.952 -19.156 33.952 1.00 42.34 222 LEU A N 1
ATOM 1758 C CA . LEU A 1 222 ? -12.121 -20.580 34.169 1.00 42.34 222 LEU A CA 1
ATOM 1759 C C . LEU A 1 222 ? -12.485 -20.717 35.651 1.00 42.34 222 LEU A C 1
ATOM 1761 O O . LEU A 1 222 ? -11.616 -20.854 36.510 1.00 42.34 222 LEU A O 1
ATOM 1765 N N . GLN A 1 223 ? -13.769 -20.561 35.974 1.00 46.06 223 GLN A N 1
ATOM 1766 C CA . GLN A 1 223 ? -14.288 -21.183 37.179 1.00 46.06 223 GLN A CA 1
ATOM 1767 C C . GLN A 1 223 ? -14.139 -22.679 36.941 1.00 46.06 223 GLN A C 1
ATOM 1769 O O . GLN A 1 223 ? -14.806 -23.250 36.082 1.00 46.06 223 GLN A O 1
ATOM 1774 N N . VAL A 1 224 ? -13.194 -23.280 37.656 1.00 46.44 224 VAL A N 1
ATOM 1775 C CA . VAL A 1 224 ? -13.229 -24.710 37.929 1.00 46.44 224 VAL A CA 1
ATOM 1776 C C . VAL A 1 224 ? -14.537 -24.935 38.690 1.00 46.44 224 VAL A C 1
ATOM 1778 O O . VAL A 1 224 ? -14.659 -24.502 39.836 1.00 46.44 224 VAL A O 1
ATOM 1781 N N . LEU A 1 225 ? -15.536 -25.485 38.002 1.00 45.78 225 LEU A N 1
ATOM 1782 C CA . LEU A 1 225 ? -16.607 -26.258 38.624 1.00 45.78 225 LEU A CA 1
ATOM 1783 C C . LEU A 1 225 ? -16.150 -27.714 38.651 1.00 45.78 225 LEU A C 1
ATOM 1785 O O . LEU A 1 225 ? -15.603 -28.160 37.615 1.00 45.78 225 LEU A O 1
#

Foldseek 3Di:
DDDDPPDPPPPPDPCVVVVVVVVPDDDDDDDDDDDDDDDDDDDDDDDDDDDDDDDDDDDDDDDDDDDDDDPPVVVVVVVVVVVVVVVVVVVVVLVVQLVVLVVVLVVLVVVCVVCVVVCCPPLNPDPVSVVSLVVLLVQLVDDHDLNSLLVSLVSVLVVCVSRVSNCAVPPNPSVVSLLVSLVVQCVDPDPSSVVSSVVSNVSSVVSNCVVVPVVVPPDPPPPPD

Organism: NCBI:txid2873325

pLDDT: mean 70.69, std 27.99, range [25.83, 98.44]

InterPro domains:
  IPR016024 Armadillo-type fold [SSF48371] (94-209)
  IPR026791 Dedicator of cytokinesis [PTHR23317] (21-224)

Radius of gyration: 30.59 Å; Cα contacts (8 Å, |Δi|>4): 98; chains: 1; bounding box: 62×52×102 Å

Nearest PDB structures (foldseek):
  5vjc-assembly2_B  TM=2.754E-01  e=9.635E-01  Drosophila melanogaster
  4tql-assembly2_B  TM=2.870E-01  e=8.640E+00  synthetic construct

Mean predicted aligned error: 17.49 Å